Protein AF-H1PVM6-F1 (afdb_monomer_lite)

InterPro domains:
  IPR041242 Putative HNHc nuclease [PF16784] (95-227)

Organism: NCBI:txid457404

Secondary structure (DSSP, 8-state):
-PPPHHHHHHHHHHHHHHHHHHTT--TTSPPPHHHHHHHHHHHHHHHHHHHT----SSHHHHHHHHHHTTS-HHHHHHHHHHHHHHHHHHHHTTT-----TTTS-HHHHHHHHHHHHHHHHHTT----HHHHHHHHHHSHHHHHHHHHHTTB-TTT--B-SS-EESS---TTTTTS--SSSS-EE---HHHHHHHHTSSS-HHHHHHH-TT---B---HHHHHHHHHH-TTS-TT--GGGS-----

Foldseek 3Di:
DDDDPVVVVVVLLQLQQQLQVVVVHHSPDGHDPVSSVVSNVVVVVVVCVVVVDDDDPCVVVVVLVVVVVVDPPVVSVVVSLVVLQVVQVVQVVVVHGDPPPSNDDPVRVVVVLLVVVLVCLVVVPDDDVVSLLCCCVPPVQSSQLSCLLSQAALQHGDGAPHWAFLDDDPPPPQQQAQLQPTWTGRHHPVVSCVDVVPPDDPVRSCVVGVSTDTDNDDLVSSVSSCVVNVSGNNNHDPVVPPDDPD

Structure (mmCIF, N/CA/C/O backbone):
data_AF-H1PVM6-F1
#
_entry.id   AF-H1PVM6-F1
#
loop_
_atom_site.group_PDB
_atom_site.id
_atom_site.type_symbol
_atom_site.label_atom_id
_atom_site.label_alt_id
_atom_site.label_comp_id
_atom_site.label_asym_id
_atom_site.label_entity_id
_atom_site.label_seq_id
_atom_site.pdbx_PDB_ins_code
_atom_site.Cartn_x
_atom_site.Cartn_y
_atom_site.Cartn_z
_atom_site.occupancy
_atom_site.B_iso_or_equiv
_atom_site.auth_seq_id
_atom_site.auth_comp_id
_atom_site.auth_asym_id
_atom_site.auth_atom_id
_atom_site.pdbx_PDB_model_num
ATOM 1 N N . MET A 1 1 ? -18.631 -7.331 36.206 1.00 53.00 1 MET A N 1
ATOM 2 C CA . MET A 1 1 ? -19.162 -8.713 36.163 1.00 53.00 1 MET A CA 1
ATOM 3 C C . MET A 1 1 ? -19.650 -9.011 34.755 1.00 53.00 1 MET A C 1
ATOM 5 O O . MET A 1 1 ? -20.229 -8.122 34.143 1.00 53.00 1 MET A O 1
ATOM 9 N N . ALA A 1 2 ? -19.384 -10.209 34.230 1.00 79.81 2 ALA A N 1
ATOM 10 C CA . ALA A 1 2 ? -19.938 -10.657 32.950 1.00 79.81 2 ALA A CA 1
ATOM 11 C C . ALA A 1 2 ? -21.400 -11.118 33.124 1.00 79.81 2 ALA A C 1
ATOM 13 O O . ALA A 1 2 ? -21.786 -11.524 34.219 1.00 79.81 2 ALA A O 1
ATOM 14 N N . TYR A 1 3 ? -22.211 -11.046 32.065 1.00 90.75 3 TYR A N 1
ATOM 15 C CA . TYR A 1 3 ? -23.599 -11.531 32.075 1.00 90.75 3 TYR A CA 1
ATOM 16 C C . TYR A 1 3 ? -23.669 -13.064 31.907 1.00 90.75 3 TYR A C 1
ATOM 18 O O . TYR A 1 3 ? -22.706 -13.687 31.456 1.00 90.75 3 TYR A O 1
ATOM 26 N N . THR A 1 4 ? -24.799 -13.682 32.274 1.00 96.25 4 THR A N 1
ATOM 27 C CA . THR A 1 4 ? -24.961 -15.152 32.293 1.00 96.25 4 THR A CA 1
ATOM 28 C C . THR A 1 4 ? -25.110 -15.766 30.892 1.00 96.25 4 THR A C 1
ATOM 30 O O . THR A 1 4 ? -25.480 -15.083 29.932 1.00 96.25 4 THR A O 1
ATOM 33 N N . ARG A 1 5 ? -24.872 -17.081 30.755 1.00 95.06 5 ARG A N 1
ATOM 34 C CA . ARG A 1 5 ? -25.065 -17.811 29.484 1.00 95.06 5 ARG A CA 1
ATOM 35 C C . ARG A 1 5 ? -26.528 -17.829 29.037 1.00 95.06 5 ARG A C 1
ATOM 37 O O . ARG A 1 5 ? -26.797 -17.775 27.840 1.00 95.06 5 ARG A O 1
ATOM 44 N N . GLU A 1 6 ? -27.467 -17.852 29.972 1.00 97.19 6 GLU A N 1
ATOM 45 C CA . GLU A 1 6 ? -28.908 -17.769 29.724 1.00 97.19 6 GLU A CA 1
ATOM 46 C C . GLU A 1 6 ? -29.253 -16.408 29.116 1.00 97.19 6 GLU A C 1
ATOM 48 O O . GLU A 1 6 ? -29.891 -16.340 28.067 1.00 97.19 6 GLU A O 1
ATOM 53 N N . THR A 1 7 ? -28.726 -15.328 29.701 1.00 97.00 7 THR A N 1
ATOM 54 C CA . THR A 1 7 ? -28.883 -13.967 29.167 1.00 97.00 7 THR A CA 1
ATOM 55 C C . THR A 1 7 ? -28.273 -13.855 27.771 1.00 97.00 7 THR A C 1
ATOM 57 O O . THR A 1 7 ? -28.864 -13.250 26.879 1.00 97.00 7 THR A O 1
ATOM 60 N N . GLN A 1 8 ? -27.117 -14.492 27.546 1.00 95.25 8 GLN A N 1
ATOM 61 C CA . GLN A 1 8 ? -26.499 -14.565 26.225 1.00 95.25 8 GLN A CA 1
ATOM 62 C C . GLN A 1 8 ? -27.444 -15.180 25.193 1.00 95.25 8 GLN A C 1
ATOM 64 O O . GLN A 1 8 ? -27.689 -14.567 24.157 1.00 95.25 8 GLN A O 1
ATOM 69 N N . LYS A 1 9 ? -27.996 -16.366 25.480 1.00 96.12 9 LYS A N 1
ATOM 70 C CA . LYS A 1 9 ? -28.925 -17.064 24.579 1.00 96.12 9 LYS A CA 1
ATOM 71 C C . LYS A 1 9 ? -30.138 -16.200 24.251 1.00 96.12 9 LYS A C 1
ATOM 73 O O . LYS A 1 9 ? -30.449 -16.049 23.074 1.00 96.12 9 LYS A O 1
ATOM 78 N N . LEU A 1 10 ? -30.743 -15.566 25.258 1.00 97.06 10 LEU A N 1
ATOM 79 C CA . LEU A 1 10 ? -31.871 -14.651 25.062 1.00 97.06 10 LEU A CA 1
ATOM 80 C C . LEU A 1 10 ? -31.521 -13.508 24.100 1.00 97.06 10 LEU A C 1
ATOM 82 O O . LEU A 1 10 ? -32.258 -13.264 23.150 1.00 97.06 10 LEU A O 1
ATOM 86 N N . ILE A 1 11 ? -30.373 -12.848 24.290 1.00 96.19 11 ILE A N 1
ATOM 87 C CA . ILE A 1 11 ? -29.916 -11.765 23.403 1.00 96.19 11 ILE A CA 1
ATOM 88 C C . ILE A 1 11 ? -29.781 -12.259 21.955 1.00 96.19 11 ILE A C 1
ATOM 90 O O . ILE A 1 11 ? -30.234 -11.588 21.026 1.00 96.19 11 ILE A O 1
ATOM 94 N N . TYR A 1 12 ? -29.160 -13.423 21.747 1.00 94.69 12 TYR A N 1
ATOM 95 C CA . TYR A 1 12 ? -28.968 -13.965 20.401 1.00 94.69 12 TYR A CA 1
ATOM 96 C C . TYR A 1 12 ? -30.281 -14.400 19.750 1.00 94.69 12 TYR A C 1
ATOM 98 O O . TYR A 1 12 ? -30.471 -14.090 18.576 1.00 94.69 12 TYR A O 1
ATOM 106 N N . TRP A 1 13 ? -31.197 -15.027 20.491 1.00 96.50 13 TRP A N 1
ATOM 107 C CA . TRP A 1 13 ? -32.523 -15.382 19.982 1.00 96.50 13 TRP A CA 1
ATOM 108 C C . TRP A 1 13 ? -33.344 -14.153 19.601 1.00 96.50 13 TRP A C 1
ATOM 110 O O . TRP A 1 13 ? -33.931 -14.118 18.526 1.00 96.50 13 TRP A O 1
ATOM 120 N N . LEU A 1 14 ? -33.305 -13.090 20.406 1.00 97.06 14 LEU A N 1
ATOM 121 C CA . LEU A 1 14 ? -33.968 -11.830 20.059 1.00 97.06 14 LEU A CA 1
ATOM 122 C C . LEU A 1 14 ? -33.403 -11.227 18.764 1.00 97.06 14 LEU A C 1
ATOM 124 O O . LEU A 1 14 ? -34.164 -10.736 17.927 1.00 97.06 14 LEU A O 1
ATOM 128 N N . PHE A 1 15 ? -32.082 -11.295 18.556 1.00 97.38 15 PHE A N 1
ATOM 129 C CA . PHE A 1 15 ? -31.477 -10.859 17.296 1.00 97.38 15 PHE A CA 1
ATOM 130 C C . PHE A 1 15 ? -31.920 -11.711 16.102 1.00 97.38 15 PHE A C 1
ATOM 132 O O . PHE A 1 15 ? -32.204 -11.147 15.043 1.00 97.38 15 PHE A O 1
ATOM 139 N N . THR A 1 16 ? -31.979 -13.039 16.243 1.00 97.19 16 THR A N 1
ATOM 140 C CA . THR A 1 16 ? -32.384 -13.930 15.146 1.00 97.19 16 THR A CA 1
ATOM 141 C C . THR A 1 16 ? -33.862 -13.776 14.816 1.00 97.19 16 THR A C 1
ATOM 143 O O . THR A 1 16 ? -34.188 -13.590 13.648 1.00 97.19 16 THR A O 1
ATOM 146 N N . SER A 1 17 ? -34.745 -13.734 15.818 1.00 97.12 17 SER A N 1
ATOM 147 C CA . SER A 1 17 ? -36.184 -13.542 15.605 1.00 97.12 17 SER A CA 1
ATOM 148 C C . SER A 1 17 ? -36.482 -12.206 14.925 1.00 97.12 17 SER A C 1
ATOM 150 O O . SER A 1 17 ? -37.260 -12.166 13.976 1.00 97.12 17 SER A O 1
ATOM 152 N N . TYR A 1 18 ? -35.811 -11.120 15.332 1.00 97.44 18 TYR A N 1
ATOM 153 C CA . TYR A 1 18 ? -35.953 -9.828 14.653 1.00 97.44 18 TYR A CA 1
ATOM 154 C C . TYR A 1 18 ? -35.427 -9.864 13.213 1.00 97.44 18 TYR A C 1
ATOM 156 O O . TYR A 1 18 ? -36.050 -9.305 12.313 1.00 97.44 18 TYR A O 1
ATOM 164 N N . SER A 1 19 ? -34.301 -10.546 12.976 1.00 97.44 19 SER A N 1
ATOM 165 C CA . SER A 1 19 ? -33.784 -10.744 11.620 1.00 97.44 19 SER A CA 1
ATOM 166 C C . SER A 1 19 ? -34.769 -11.503 10.736 1.00 97.44 19 SER A C 1
ATOM 168 O O . SER A 1 19 ? -34.934 -11.127 9.584 1.00 97.44 19 SER A O 1
ATOM 170 N N . ASN A 1 20 ? -35.402 -12.561 11.241 1.00 97.12 20 ASN A N 1
ATOM 171 C CA . ASN A 1 20 ? -36.349 -13.360 10.466 1.00 97.12 20 ASN A CA 1
ATOM 172 C C . ASN A 1 20 ? -37.644 -12.600 10.197 1.00 97.12 20 ASN A C 1
ATOM 174 O O . ASN A 1 20 ? -38.099 -12.581 9.058 1.00 97.12 20 ASN A O 1
ATOM 178 N N . PHE A 1 21 ? -38.164 -11.887 11.200 1.00 96.81 21 PHE A N 1
ATOM 179 C CA . PHE A 1 21 ? -39.326 -11.014 11.048 1.00 96.81 21 PHE A CA 1
ATOM 180 C C . PHE A 1 21 ? -39.144 -10.006 9.904 1.00 96.81 21 PHE A C 1
ATOM 182 O O . PHE A 1 21 ? -40.032 -9.852 9.069 1.00 96.81 21 PHE A O 1
ATOM 189 N N . ARG A 1 22 ? -37.972 -9.359 9.818 1.00 95.75 22 ARG A N 1
ATOM 190 C CA . ARG A 1 22 ? -37.660 -8.407 8.734 1.00 95.75 22 ARG A CA 1
ATOM 191 C C . ARG A 1 22 ? -37.680 -9.033 7.343 1.00 95.75 22 ARG A C 1
ATOM 193 O O . ARG A 1 22 ? -37.976 -8.344 6.375 1.00 95.75 22 ARG A O 1
ATOM 200 N N . GLU A 1 23 ? -37.373 -10.318 7.270 1.00 95.88 23 GLU A N 1
ATOM 201 C CA . GLU A 1 23 ? -37.300 -11.090 6.033 1.00 95.88 23 GLU A CA 1
ATOM 202 C C . GLU A 1 23 ? -38.610 -11.843 5.744 1.00 95.88 23 GLU A C 1
ATOM 204 O O . GLU A 1 23 ? -38.649 -12.655 4.824 1.00 95.88 23 GLU A O 1
ATOM 209 N N . GLY A 1 24 ? -39.667 -11.626 6.540 1.00 94.81 24 GLY A N 1
ATOM 210 C CA . GLY A 1 24 ? -40.942 -12.336 6.404 1.00 94.81 24 GLY A CA 1
ATOM 211 C C . GLY A 1 24 ? -40.842 -13.838 6.690 1.00 94.81 24 GLY A C 1
ATOM 212 O O . GLY A 1 24 ? -41.583 -14.623 6.107 1.00 94.81 24 GLY A O 1
ATOM 213 N N . ARG A 1 25 ? -39.893 -14.247 7.540 1.00 94.81 25 ARG A N 1
ATOM 214 C CA . ARG A 1 25 ? -39.624 -15.646 7.897 1.00 94.81 25 ARG A CA 1
ATOM 215 C C . ARG A 1 25 ? -40.067 -15.958 9.322 1.00 94.81 25 ARG A C 1
ATOM 217 O O . ARG A 1 25 ? -40.084 -15.075 10.179 1.00 94.81 25 ARG A O 1
ATOM 224 N N . GLU A 1 26 ? -40.335 -17.237 9.572 1.00 94.50 26 GLU A N 1
ATOM 225 C CA . GLU A 1 26 ? -40.654 -17.747 10.907 1.00 94.50 26 GLU A CA 1
ATOM 226 C C . GLU A 1 26 ? -39.528 -17.450 11.920 1.00 94.50 26 GLU A C 1
ATOM 228 O O . GLU A 1 26 ? -38.344 -17.483 11.551 1.00 94.50 26 GLU A O 1
ATOM 233 N N . PRO A 1 27 ? -39.850 -17.170 13.198 1.00 89.69 27 PRO A N 1
ATOM 234 C CA . PRO A 1 27 ? -38.866 -16.807 14.221 1.00 89.69 27 PRO A CA 1
ATOM 235 C C . PRO A 1 27 ? -37.731 -17.822 14.402 1.00 89.69 27 PRO A C 1
ATOM 237 O O . PRO A 1 27 ? -36.603 -17.414 14.688 1.00 89.69 27 PRO A O 1
ATOM 240 N N . GLU A 1 28 ? -38.015 -19.109 14.205 1.00 93.12 28 GLU A N 1
ATOM 241 C CA . GLU A 1 28 ? -37.097 -20.243 14.350 1.00 93.12 28 GLU A CA 1
ATOM 242 C C . GLU A 1 28 ? -36.201 -20.464 13.121 1.00 93.12 28 GLU A C 1
ATOM 244 O O . GLU A 1 28 ? -35.266 -21.267 13.173 1.00 93.12 28 GLU A O 1
ATOM 249 N N . ALA A 1 29 ? -36.451 -19.763 12.008 1.00 93.94 29 ALA A N 1
ATOM 250 C CA . ALA A 1 29 ? -35.633 -19.886 10.808 1.00 93.94 29 ALA A CA 1
ATOM 251 C C . ALA A 1 29 ? -34.175 -19.459 11.069 1.00 93.94 29 ALA A C 1
ATOM 253 O O . ALA A 1 29 ? -33.872 -18.641 11.937 1.00 93.94 29 ALA A O 1
ATOM 254 N N . SER A 1 30 ? -33.229 -19.981 10.287 1.00 93.94 30 SER A N 1
ATOM 255 C CA . SER A 1 30 ? -31.837 -19.523 10.371 1.00 93.94 30 SER A CA 1
ATOM 256 C C . SER A 1 30 ? -31.629 -18.269 9.505 1.00 93.94 30 SER A C 1
ATOM 258 O O . SER A 1 30 ? -31.791 -18.337 8.279 1.00 93.94 30 SER A O 1
ATOM 260 N N . PRO A 1 31 ? -31.272 -17.104 10.084 1.00 93.50 31 PRO A N 1
ATOM 261 C CA . PRO A 1 31 ? -30.971 -15.917 9.295 1.00 93.50 31 PRO A CA 1
ATOM 262 C C . PRO A 1 31 ? -29.622 -16.064 8.583 1.00 93.50 31 PRO A C 1
ATOM 264 O O . PRO A 1 31 ? -28.722 -16.757 9.056 1.00 93.50 31 PRO A O 1
ATOM 267 N N . THR A 1 32 ? -29.449 -15.369 7.456 1.00 94.75 32 THR A N 1
ATOM 268 C CA . THR A 1 32 ? -28.130 -15.293 6.812 1.00 94.75 32 THR A CA 1
ATOM 269 C C . THR A 1 32 ? -27.198 -14.408 7.653 1.00 94.75 32 THR A C 1
ATOM 271 O O . THR A 1 32 ? -27.686 -13.530 8.378 1.00 94.75 32 THR A O 1
ATOM 274 N N . PRO A 1 33 ? -25.863 -14.567 7.549 1.00 95.50 33 PRO A N 1
ATOM 275 C CA . PRO A 1 33 ? -24.916 -13.732 8.290 1.00 95.50 33 PRO A CA 1
ATOM 276 C C . PRO A 1 33 ? -25.136 -12.227 8.081 1.00 95.50 33 PRO A C 1
ATOM 278 O O . PRO A 1 33 ? -25.093 -11.458 9.042 1.00 95.50 33 PRO A O 1
ATOM 281 N N . TYR A 1 34 ? -25.446 -11.820 6.846 1.00 94.81 34 TYR A N 1
ATOM 282 C CA . TYR A 1 34 ? -25.722 -10.429 6.488 1.00 94.81 34 TYR A CA 1
ATOM 283 C C . TYR A 1 34 ? -26.982 -9.877 7.176 1.00 94.81 34 TYR A C 1
ATOM 285 O O . TYR A 1 34 ? -26.921 -8.842 7.840 1.00 94.81 34 TYR A O 1
ATOM 293 N N . HIS A 1 35 ? -28.115 -10.585 7.096 1.00 95.81 35 HIS A N 1
ATOM 294 C CA . HIS A 1 35 ? -29.361 -10.121 7.718 1.00 95.81 35 HIS A CA 1
ATOM 295 C C . HIS A 1 35 ? -29.266 -10.108 9.248 1.00 95.81 35 HIS A C 1
ATOM 297 O O . HIS A 1 35 ? -29.712 -9.152 9.888 1.00 95.81 35 HIS A O 1
ATOM 303 N N . LEU A 1 36 ? -28.592 -11.102 9.840 1.00 96.19 36 LEU A N 1
ATOM 304 C CA . LEU A 1 36 ? -28.326 -11.127 11.277 1.00 96.19 36 LEU A CA 1
ATOM 305 C C . LEU A 1 36 ? -27.433 -9.954 11.711 1.00 96.19 36 LEU A C 1
ATOM 307 O O . LEU A 1 36 ? -27.648 -9.376 12.780 1.00 96.19 36 LEU A O 1
ATOM 311 N N . TYR A 1 37 ? -26.431 -9.596 10.905 1.00 95.88 37 TYR A N 1
ATOM 312 C CA . TYR A 1 37 ? -25.587 -8.426 11.146 1.00 95.88 37 TYR A CA 1
ATOM 313 C C . TYR A 1 37 ? -26.412 -7.130 11.142 1.00 95.88 37 TYR A C 1
ATOM 315 O O . TYR A 1 37 ? -26.341 -6.358 12.104 1.00 95.88 37 TYR A O 1
ATOM 323 N N . GLU A 1 38 ? -27.250 -6.921 10.125 1.00 96.75 38 GLU A N 1
ATOM 324 C CA . GLU A 1 38 ? -28.101 -5.731 10.025 1.00 96.75 38 GLU A CA 1
ATOM 325 C C . GLU A 1 38 ? -29.123 -5.656 11.173 1.00 96.75 38 GLU A C 1
ATOM 327 O O . GLU A 1 38 ? -29.283 -4.604 11.795 1.00 96.75 38 GLU A O 1
ATOM 332 N N . ALA A 1 39 ? -29.747 -6.779 11.544 1.00 96.81 39 ALA A N 1
ATOM 333 C CA . ALA A 1 39 ? -30.646 -6.877 12.695 1.00 96.81 39 ALA A CA 1
ATOM 334 C C . ALA A 1 39 ? -29.955 -6.493 14.016 1.00 96.81 39 ALA A C 1
ATOM 336 O O . ALA A 1 39 ? -30.464 -5.663 14.777 1.00 96.81 39 ALA A O 1
ATOM 337 N N . LYS A 1 40 ? -28.758 -7.043 14.274 1.00 97.31 40 LYS A N 1
ATOM 338 C CA . LYS A 1 40 ? -27.933 -6.693 15.444 1.00 97.31 40 LYS A CA 1
ATOM 339 C C . LYS A 1 40 ? -27.620 -5.201 15.473 1.00 97.31 40 LYS A C 1
ATOM 341 O O . LYS A 1 40 ? -27.742 -4.565 16.520 1.00 97.31 40 LYS A O 1
ATOM 346 N N . LYS A 1 41 ? -27.194 -4.645 14.339 1.00 96.50 41 LYS A N 1
ATOM 347 C CA . LYS A 1 41 ? -26.831 -3.231 14.195 1.00 96.50 41 LYS A CA 1
ATOM 348 C C . LYS A 1 41 ? -28.020 -2.318 14.484 1.00 96.50 41 LYS A C 1
ATOM 350 O O . LYS A 1 41 ? -27.883 -1.357 15.243 1.00 96.50 41 LYS A O 1
ATOM 355 N N . GLU A 1 42 ? -29.191 -2.637 13.943 1.00 96.50 42 GLU A N 1
ATOM 356 C CA . GLU A 1 42 ? -30.394 -1.834 14.137 1.00 96.50 42 GLU A CA 1
ATOM 357 C C . GLU A 1 42 ? -30.893 -1.873 15.587 1.00 96.50 42 GLU A C 1
ATOM 359 O O . GLU A 1 42 ? -31.124 -0.819 16.185 1.00 96.50 42 GLU A O 1
ATOM 364 N N . LEU A 1 43 ? -31.001 -3.062 16.188 1.00 97.00 43 LEU A N 1
ATOM 365 C CA . LEU A 1 43 ? -31.472 -3.208 17.569 1.00 97.00 43 LEU A CA 1
ATOM 366 C C . LEU A 1 43 ? -30.526 -2.541 18.572 1.00 97.00 43 LEU A C 1
ATOM 368 O O . LEU A 1 43 ? -30.985 -1.824 19.462 1.00 97.00 43 LEU A O 1
ATOM 372 N N . LYS A 1 44 ? -29.205 -2.670 18.386 1.00 96.12 44 LYS A N 1
ATOM 373 C CA . LYS A 1 44 ? -28.215 -1.932 19.190 1.00 96.12 44 LYS A CA 1
ATOM 374 C C . LYS A 1 44 ? -28.400 -0.417 19.060 1.00 96.12 44 LYS A C 1
ATOM 376 O O . LYS A 1 44 ? -28.375 0.293 20.062 1.00 96.12 44 LYS A O 1
ATOM 381 N N . LYS A 1 45 ? -28.646 0.088 17.845 1.00 94.88 45 LYS A N 1
ATOM 382 C CA . LYS A 1 45 ? -28.915 1.516 17.605 1.00 94.88 45 LYS A CA 1
ATOM 383 C C . LYS A 1 45 ? -30.197 1.981 18.304 1.00 94.88 45 LYS A C 1
ATOM 385 O O . LYS A 1 45 ? -30.203 3.070 18.876 1.00 94.88 45 LYS A O 1
ATOM 390 N N . LYS A 1 46 ? -31.268 1.177 18.285 1.00 95.06 46 LYS A N 1
ATOM 391 C CA . LYS A 1 46 ? -32.512 1.474 19.022 1.00 95.06 46 LYS A CA 1
ATOM 392 C C . LYS A 1 46 ? -32.272 1.494 20.536 1.00 95.06 46 LYS A C 1
ATOM 394 O O . LYS A 1 46 ? -32.713 2.433 21.188 1.00 95.06 46 LYS A O 1
ATOM 399 N N . TYR A 1 47 ? -31.514 0.538 21.074 1.00 95.44 47 TYR A N 1
ATOM 400 C CA . TYR A 1 47 ? -31.162 0.487 22.497 1.00 95.44 47 TYR A CA 1
ATOM 401 C C . TYR A 1 47 ? -30.381 1.728 22.961 1.00 95.44 47 TYR A C 1
ATOM 403 O O . TYR A 1 47 ? -30.730 2.340 23.969 1.00 95.44 47 TYR A O 1
ATOM 411 N N . ILE A 1 48 ? -29.376 2.169 22.196 1.00 94.31 48 ILE A N 1
ATOM 412 C CA . ILE A 1 48 ? -28.612 3.390 22.517 1.00 94.31 48 ILE A CA 1
ATOM 413 C C . ILE A 1 48 ? -29.536 4.616 22.559 1.00 94.31 48 ILE A C 1
ATOM 415 O O . ILE A 1 48 ? -29.462 5.415 23.489 1.00 94.31 48 ILE A O 1
ATOM 419 N N . LYS A 1 49 ? -30.451 4.745 21.587 1.00 94.06 49 LYS A N 1
ATOM 420 C CA . LYS A 1 49 ? -31.441 5.833 21.576 1.00 94.06 49 LYS A CA 1
ATOM 421 C C . LYS A 1 49 ? -32.377 5.775 22.786 1.00 94.06 49 LYS A C 1
ATOM 423 O O . LYS A 1 49 ? -32.627 6.808 23.393 1.00 94.06 49 LYS A O 1
ATOM 428 N N . ALA A 1 50 ? -32.873 4.587 23.130 1.00 95.81 50 ALA A N 1
ATOM 429 C CA . ALA A 1 50 ? -33.821 4.390 24.226 1.00 95.81 50 ALA A CA 1
ATOM 430 C C . ALA A 1 50 ? -33.201 4.649 25.607 1.00 95.81 50 ALA A C 1
ATOM 432 O O . ALA A 1 50 ? -33.854 5.203 26.482 1.00 95.81 50 ALA A O 1
ATOM 433 N N . THR A 1 51 ? -31.933 4.284 25.794 1.00 96.56 51 THR A N 1
ATOM 434 C CA . THR A 1 51 ? -31.211 4.508 27.059 1.00 96.56 51 THR A CA 1
ATOM 435 C C . THR A 1 51 ? -30.771 5.955 27.257 1.00 96.56 51 THR A C 1
ATOM 437 O O . THR A 1 51 ? -30.341 6.316 28.348 1.00 96.56 51 THR A O 1
ATOM 440 N N . GLY A 1 52 ? -30.817 6.785 26.209 1.00 91.81 52 GLY A N 1
ATOM 441 C CA . GLY A 1 52 ? -30.265 8.138 26.252 1.00 91.81 52 GLY A CA 1
ATOM 442 C C . GLY A 1 52 ? -28.757 8.160 26.519 1.00 91.81 52 GLY A C 1
ATOM 443 O O . GLY A 1 52 ? -28.225 9.207 26.893 1.00 91.81 52 GLY A O 1
ATOM 444 N N . TYR A 1 53 ? -28.067 7.025 26.345 1.00 91.00 53 TYR A N 1
ATOM 445 C CA . TYR A 1 53 ? -26.636 6.923 26.579 1.00 91.00 53 TYR A CA 1
ATOM 446 C C . TYR A 1 53 ? -25.904 7.875 25.634 1.00 91.00 53 TYR A C 1
ATOM 448 O O . TYR A 1 53 ? -25.956 7.732 24.410 1.00 91.00 53 TYR A O 1
ATOM 456 N N . LYS A 1 54 ? -25.229 8.868 26.214 1.00 87.44 54 LYS A N 1
ATOM 457 C CA . LYS A 1 54 ? -24.397 9.825 25.489 1.00 87.44 54 LYS A CA 1
ATOM 458 C C . LYS A 1 54 ? -22.956 9.338 25.588 1.00 87.44 54 LYS A C 1
ATOM 460 O O . LYS A 1 54 ? -22.320 9.598 26.609 1.00 87.44 54 LYS A O 1
ATOM 465 N N . PRO A 1 55 ? -22.445 8.602 24.583 1.00 84.19 55 PRO A N 1
ATOM 466 C CA . PRO A 1 55 ? -21.054 8.191 24.599 1.00 84.19 55 PRO A CA 1
ATOM 467 C C . PRO A 1 55 ? -20.173 9.431 24.648 1.00 84.19 55 PRO A C 1
ATOM 469 O O . PRO A 1 55 ? -20.493 10.462 24.040 1.00 84.19 55 PRO A O 1
ATOM 472 N N . ASN A 1 56 ? -19.045 9.313 25.341 1.00 84.75 56 ASN A N 1
ATOM 473 C CA . ASN A 1 56 ? -18.037 10.342 25.240 1.00 84.75 56 ASN A CA 1
ATOM 474 C C . ASN A 1 56 ? -17.627 10.514 23.769 1.00 84.75 56 ASN A C 1
ATOM 476 O O . ASN A 1 56 ? -17.477 9.527 23.050 1.00 84.75 56 ASN A O 1
ATOM 480 N N . LYS A 1 57 ? -17.462 11.759 23.309 1.00 84.00 57 LYS A N 1
ATOM 481 C CA . LYS A 1 57 ? -17.028 12.041 21.930 1.00 84.00 57 LYS A CA 1
ATOM 482 C C . LYS A 1 57 ? -15.542 11.752 21.711 1.00 84.00 57 LYS A C 1
ATOM 484 O O . LYS A 1 57 ? -15.123 11.543 20.579 1.00 84.00 57 LYS A O 1
ATOM 489 N N . LYS A 1 58 ? -14.760 11.764 22.786 1.00 82.19 58 LYS A N 1
ATOM 490 C CA . LYS A 1 58 ? -13.310 11.586 22.835 1.00 82.19 58 LYS A CA 1
ATOM 491 C C . LYS A 1 58 ? -12.947 10.633 23.992 1.00 82.19 58 LYS A C 1
ATOM 493 O O . LYS A 1 58 ? -12.132 10.988 24.840 1.00 82.19 58 LYS A O 1
ATOM 498 N N . PRO A 1 59 ? -13.533 9.417 24.042 1.00 81.25 59 PRO A N 1
ATOM 499 C CA . PRO A 1 59 ? -13.374 8.505 25.179 1.00 81.25 59 PRO A CA 1
ATOM 500 C C . PRO A 1 59 ? -11.907 8.134 25.395 1.00 81.25 59 PRO A C 1
ATOM 502 O O . PRO A 1 59 ? -11.456 8.007 26.528 1.00 81.25 59 PRO A O 1
ATOM 505 N N . LEU A 1 60 ? -11.156 8.015 24.297 1.00 75.00 60 LEU A N 1
ATOM 506 C CA . LEU A 1 60 ? -9.724 7.788 24.348 1.00 75.00 60 LEU A CA 1
ATOM 507 C C . LEU A 1 60 ? -8.992 8.990 24.944 1.00 75.00 60 LEU A C 1
ATOM 509 O O . LEU A 1 60 ? -8.208 8.800 25.855 1.00 75.00 60 LEU A O 1
ATOM 513 N N . GLU A 1 61 ? -9.261 10.217 24.492 1.00 76.06 61 GLU A N 1
ATOM 514 C CA . GLU A 1 61 ? -8.580 11.398 25.042 1.00 76.06 61 GLU A CA 1
ATOM 515 C C . GLU A 1 61 ? -8.874 11.586 26.533 1.00 76.06 61 GLU A C 1
ATOM 517 O O . GLU A 1 61 ? -7.993 12.007 27.267 1.00 76.06 61 GLU A O 1
ATOM 522 N N . GLU A 1 62 ? -10.082 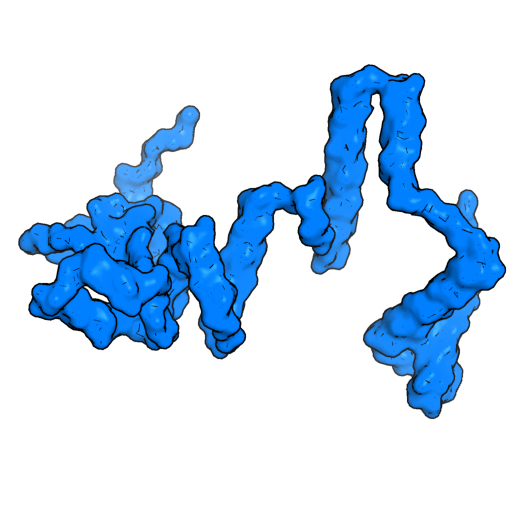11.268 26.999 1.00 81.56 62 GLU A N 1
ATOM 523 C CA . GLU A 1 62 ? -10.403 11.330 28.428 1.00 81.56 62 GLU A CA 1
ATOM 524 C C . GLU A 1 62 ? -9.683 10.264 29.242 1.00 81.56 62 GLU A C 1
ATOM 526 O O . GLU A 1 62 ? -9.084 10.589 30.263 1.00 81.56 62 GLU A O 1
ATOM 531 N N . PHE A 1 63 ? -9.683 9.015 28.771 1.00 81.25 63 PHE A N 1
ATOM 532 C CA . PHE A 1 63 ? -8.885 7.954 29.382 1.00 81.25 63 PHE A CA 1
ATOM 533 C C . PHE A 1 63 ? -7.401 8.342 29.435 1.00 81.25 63 PHE A C 1
ATOM 535 O O . PHE A 1 63 ? -6.739 8.187 30.458 1.00 81.25 63 PHE A O 1
ATOM 542 N N . LEU A 1 64 ? -6.901 8.917 28.343 1.00 79.25 64 LEU A N 1
ATOM 543 C CA . LEU A 1 64 ? -5.536 9.397 28.224 1.00 79.25 64 LEU A CA 1
ATOM 544 C C . LEU A 1 64 ? -5.245 10.576 29.168 1.00 79.25 64 LEU A C 1
ATOM 546 O O . LEU A 1 64 ? -4.193 10.579 29.789 1.00 79.25 64 LEU A O 1
ATOM 550 N N . LYS A 1 65 ? -6.157 11.537 29.356 1.00 80.62 65 LYS A N 1
ATOM 551 C CA . LYS A 1 65 ? -5.980 12.629 30.335 1.00 80.62 65 LYS A CA 1
ATOM 552 C C . LYS A 1 65 ? -5.854 12.111 31.764 1.00 80.62 65 LYS A C 1
ATOM 554 O O . LYS A 1 65 ? -4.938 12.514 32.465 1.00 80.62 65 LYS A O 1
ATOM 559 N N . VAL A 1 66 ? -6.714 11.170 32.158 1.00 82.25 66 VAL A N 1
ATOM 560 C CA . VAL A 1 66 ? -6.615 10.519 33.476 1.00 82.25 66 VAL A CA 1
ATOM 561 C C . VAL A 1 66 ? -5.260 9.824 33.639 1.00 82.25 66 VAL A C 1
ATOM 563 O O . VAL A 1 66 ? -4.670 9.858 34.717 1.00 82.25 66 VAL A O 1
ATOM 566 N N . LEU A 1 67 ? -4.731 9.225 32.568 1.00 80.56 67 LEU A N 1
ATOM 567 C CA . LEU A 1 67 ? -3.375 8.684 32.583 1.00 80.56 67 LEU A CA 1
ATOM 568 C C . LEU A 1 67 ? -2.315 9.787 32.730 1.00 80.56 67 LEU A C 1
ATOM 570 O O . LEU A 1 67 ? -1.455 9.646 33.585 1.00 80.56 67 LEU A O 1
ATOM 574 N N . VAL A 1 68 ? -2.376 10.891 31.976 1.00 81.69 68 VAL A N 1
ATOM 575 C CA . VAL A 1 68 ? -1.426 12.020 32.129 1.00 81.69 68 VAL A CA 1
ATOM 576 C C . VAL A 1 68 ? -1.390 12.536 33.565 1.00 81.69 68 VAL A C 1
ATOM 578 O O . VAL A 1 68 ? -0.316 12.779 34.097 1.00 81.69 68 VAL A O 1
ATOM 581 N N . ASP A 1 69 ? -2.546 12.669 34.213 1.00 80.81 69 ASP A N 1
ATOM 582 C CA . ASP A 1 69 ? -2.615 13.180 35.586 1.00 80.81 69 ASP A CA 1
ATOM 583 C C . ASP A 1 69 ? -2.013 12.203 36.616 1.00 80.81 69 ASP A C 1
ATOM 585 O O . ASP A 1 69 ? -1.788 12.568 37.770 1.00 80.81 69 ASP A O 1
ATOM 589 N N . THR A 1 70 ? -1.745 10.956 36.214 1.00 80.62 70 THR A N 1
ATOM 590 C CA . THR A 1 70 ? -1.228 9.888 37.081 1.00 80.62 70 THR A CA 1
ATOM 591 C C . THR A 1 70 ? 0.181 9.413 36.719 1.00 80.62 70 THR A C 1
ATOM 593 O O . THR A 1 70 ? 0.806 8.742 37.541 1.00 80.62 70 THR A O 1
ATOM 596 N N . VAL A 1 71 ? 0.706 9.753 35.534 1.00 81.12 71 VAL A N 1
ATOM 597 C CA . VAL A 1 71 ? 2.035 9.327 35.059 1.00 81.12 71 VAL A CA 1
ATOM 598 C C . VAL A 1 71 ? 2.805 10.458 34.368 1.00 81.12 71 VAL A C 1
ATOM 600 O O . VAL A 1 71 ? 2.226 11.427 33.891 1.00 81.12 71 VAL A O 1
ATOM 603 N N . ASP A 1 72 ? 4.130 10.331 34.265 1.00 88.25 72 ASP A N 1
ATOM 604 C CA . ASP A 1 72 ? 4.951 11.288 33.518 1.00 88.25 72 ASP A CA 1
ATOM 605 C C . ASP A 1 72 ? 4.657 11.263 32.000 1.00 88.25 72 ASP A C 1
ATOM 607 O O . ASP A 1 72 ? 4.127 10.292 31.448 1.00 88.25 72 ASP A O 1
ATOM 611 N N . LEU A 1 73 ? 5.038 12.338 31.301 1.00 83.75 73 LEU A N 1
ATOM 612 C CA . LEU A 1 73 ? 4.759 12.522 29.873 1.00 83.75 73 LEU A CA 1
ATOM 613 C C . LEU A 1 73 ? 5.387 11.434 28.983 1.00 83.75 73 LEU A C 1
ATOM 615 O O . LEU A 1 73 ? 4.826 11.083 27.940 1.00 83.75 73 LEU A O 1
ATOM 619 N N . GLU A 1 74 ? 6.546 10.894 29.357 1.00 87.12 74 GLU A N 1
ATOM 620 C CA . GLU A 1 74 ? 7.197 9.837 28.585 1.00 87.12 74 GLU A CA 1
ATOM 621 C C . GLU A 1 74 ? 6.407 8.529 28.707 1.00 87.12 74 GLU A C 1
ATOM 623 O O . GLU A 1 74 ? 6.069 7.904 27.693 1.00 87.12 74 GLU A O 1
ATOM 628 N N . THR A 1 75 ? 6.044 8.153 29.934 1.00 85.25 75 THR A N 1
ATOM 629 C CA . THR A 1 75 ? 5.203 6.986 30.223 1.00 85.25 75 THR A CA 1
ATOM 630 C C . THR A 1 75 ? 3.837 7.108 29.557 1.00 85.25 75 THR A C 1
ATOM 632 O O . THR A 1 75 ? 3.382 6.164 28.905 1.00 85.25 75 THR A O 1
ATOM 635 N N . PHE A 1 76 ? 3.215 8.285 29.618 1.00 84.00 76 PHE A N 1
ATOM 636 C CA . PHE A 1 76 ? 1.958 8.568 28.935 1.00 84.00 76 PHE A CA 1
ATOM 637 C C . PHE A 1 76 ? 2.034 8.282 27.427 1.00 84.00 76 PHE A C 1
ATOM 639 O O . PHE A 1 76 ? 1.184 7.582 26.866 1.00 84.00 76 PHE A O 1
ATOM 646 N N . ASN A 1 77 ? 3.074 8.789 26.761 1.00 83.81 77 ASN A N 1
ATOM 647 C CA . ASN A 1 77 ? 3.255 8.603 25.324 1.00 83.81 77 ASN A CA 1
ATOM 648 C C . ASN A 1 77 ? 3.489 7.129 24.961 1.00 83.81 77 ASN A C 1
ATOM 650 O O . ASN A 1 77 ? 2.963 6.650 23.950 1.00 83.81 77 ASN A O 1
ATOM 654 N N . LYS A 1 78 ? 4.243 6.390 25.785 1.00 86.25 78 LYS A N 1
ATOM 655 C CA . LYS A 1 78 ? 4.465 4.946 25.604 1.00 86.25 78 LYS A CA 1
ATOM 656 C C . LYS A 1 78 ? 3.162 4.157 25.744 1.00 86.25 78 LYS A C 1
ATOM 658 O O . LYS A 1 78 ? 2.839 3.366 24.857 1.00 86.25 78 LYS A O 1
ATOM 663 N N . LEU A 1 79 ? 2.386 4.409 26.800 1.00 85.31 79 LEU A N 1
ATOM 664 C CA . LEU A 1 79 ? 1.108 3.732 27.047 1.00 85.31 79 LEU A CA 1
ATOM 665 C C . LEU A 1 79 ? 0.067 4.050 25.969 1.00 85.31 79 LEU A C 1
ATOM 667 O O . LEU A 1 79 ? -0.612 3.144 25.489 1.00 85.31 79 LEU A O 1
ATOM 671 N N . SER A 1 80 ? -0.007 5.307 25.524 1.00 83.31 80 SER A N 1
ATOM 672 C CA . SER A 1 80 ? -0.901 5.727 24.437 1.00 83.31 80 SER A CA 1
ATOM 673 C C . SER A 1 80 ? -0.626 4.950 23.149 1.00 83.31 80 SER A C 1
ATOM 675 O O . SER A 1 80 ? -1.542 4.390 22.545 1.00 83.31 80 SER A O 1
ATOM 677 N N . LYS A 1 81 ? 0.651 4.856 22.750 1.00 84.31 81 LYS A N 1
ATOM 678 C CA . LYS A 1 81 ? 1.067 4.083 21.570 1.00 84.31 81 LYS A CA 1
ATOM 679 C C . LYS A 1 81 ? 0.776 2.590 21.736 1.00 84.31 81 LYS A C 1
ATOM 681 O O . LYS A 1 81 ? 0.299 1.965 20.791 1.00 84.31 81 LYS A O 1
ATOM 686 N N . ALA A 1 82 ? 1.021 2.027 22.920 1.00 86.88 82 ALA A N 1
ATOM 687 C CA . ALA A 1 82 ? 0.749 0.619 23.205 1.00 86.88 82 ALA A CA 1
ATOM 688 C C . ALA A 1 82 ? -0.751 0.285 23.129 1.00 86.88 82 ALA A C 1
ATOM 690 O O . ALA A 1 82 ? -1.115 -0.737 22.553 1.00 86.88 82 ALA A O 1
ATOM 691 N N . TYR A 1 83 ? -1.620 1.159 23.643 1.00 86.31 83 TYR A N 1
ATOM 692 C CA . TYR A 1 83 ? -3.073 0.989 23.573 1.00 86.31 83 TYR A CA 1
ATOM 693 C C . TYR A 1 83 ? -3.602 1.066 22.133 1.00 86.31 83 TYR A C 1
ATOM 695 O O . TYR A 1 83 ? -4.390 0.234 21.695 1.00 86.31 83 TYR A O 1
ATOM 703 N N . ILE A 1 84 ? -3.127 2.046 21.363 1.00 84.31 84 ILE A N 1
ATOM 704 C CA . ILE A 1 84 ? -3.448 2.186 19.936 1.00 84.31 84 ILE A CA 1
ATOM 705 C C . ILE A 1 84 ? -3.020 0.922 19.171 1.00 84.31 84 ILE A C 1
ATOM 707 O O . ILE A 1 84 ? -3.809 0.352 18.416 1.00 84.31 84 ILE A O 1
ATOM 711 N N . LYS A 1 85 ? -1.799 0.433 19.423 1.00 86.62 85 LYS A N 1
ATOM 712 C CA . LYS A 1 85 ? -1.288 -0.798 18.813 1.00 86.62 85 LYS A CA 1
ATOM 713 C C . LYS A 1 85 ? -2.102 -2.029 19.224 1.00 86.62 85 LYS A C 1
ATOM 715 O O . LYS A 1 85 ? -2.390 -2.850 18.362 1.00 86.62 85 LYS A O 1
ATOM 720 N N . SER A 1 86 ? -2.511 -2.155 20.488 1.00 90.19 86 SER A N 1
ATOM 721 C CA . SER A 1 86 ? -3.252 -3.333 20.958 1.00 90.19 86 SER A CA 1
ATOM 722 C C . SER A 1 86 ? -4.635 -3.457 20.317 1.00 90.19 86 SER A C 1
ATOM 724 O O . SER A 1 86 ? -5.050 -4.569 20.001 1.00 90.19 86 SER A O 1
ATOM 726 N N . ILE A 1 87 ? -5.322 -2.340 20.049 1.00 87.75 87 ILE A N 1
ATOM 727 C CA . ILE A 1 87 ? -6.586 -2.343 19.294 1.00 87.75 87 ILE A CA 1
ATOM 728 C C . ILE A 1 87 ? -6.363 -2.840 17.863 1.00 87.75 87 ILE A C 1
ATOM 730 O O . ILE A 1 87 ? -7.131 -3.669 17.364 1.00 87.75 87 ILE A O 1
ATOM 734 N N . GLN A 1 88 ? -5.316 -2.341 17.201 1.00 89.62 88 GLN A N 1
ATOM 735 C CA . GLN A 1 88 ? -4.991 -2.760 15.841 1.00 89.62 88 GLN A CA 1
ATOM 736 C C . GLN A 1 88 ? -4.603 -4.244 15.796 1.00 89.62 88 GLN A C 1
ATOM 738 O O . GLN A 1 88 ? -5.151 -4.982 14.985 1.00 89.62 88 GLN A O 1
ATOM 743 N N . ASP A 1 89 ? -3.720 -4.695 16.692 1.00 91.38 89 ASP A N 1
ATOM 744 C CA . ASP A 1 89 ? -3.290 -6.095 16.797 1.00 91.38 89 ASP A CA 1
ATOM 745 C C . ASP A 1 89 ? -4.480 -7.023 17.098 1.00 91.38 89 ASP A C 1
ATOM 747 O O . ASP A 1 89 ? -4.601 -8.094 16.507 1.00 91.38 89 ASP A O 1
ATOM 751 N N . PHE A 1 90 ? -5.391 -6.608 17.989 1.00 92.25 90 PHE A N 1
ATOM 752 C CA . PHE A 1 90 ? -6.614 -7.358 18.276 1.00 92.25 90 PHE A CA 1
ATOM 753 C C . PHE A 1 90 ? -7.472 -7.528 17.022 1.00 92.25 90 PHE A C 1
ATOM 755 O O . PHE A 1 90 ? -7.969 -8.625 16.780 1.00 92.25 90 PHE A O 1
ATOM 762 N N . SER A 1 91 ? -7.623 -6.470 16.222 1.00 93.25 91 SER A N 1
ATOM 763 C CA . SER A 1 91 ? -8.365 -6.538 14.959 1.00 93.25 91 SER A CA 1
ATOM 764 C C . SER A 1 91 ? -7.677 -7.494 13.979 1.00 93.25 91 SER A C 1
ATOM 766 O O . SER A 1 91 ? -8.335 -8.380 13.439 1.00 93.25 91 SER A O 1
ATOM 768 N N . ILE A 1 92 ? -6.347 -7.389 13.837 1.00 92.19 92 ILE A N 1
ATOM 769 C CA . ILE A 1 92 ? -5.544 -8.218 12.918 1.00 92.19 92 ILE A CA 1
ATOM 770 C C . ILE A 1 92 ? -5.667 -9.705 13.259 1.00 92.19 92 ILE A C 1
ATOM 772 O O . ILE A 1 92 ? -5.816 -10.531 12.364 1.00 92.19 92 ILE A O 1
ATOM 776 N N . ASN A 1 93 ? -5.681 -10.051 14.549 1.00 93.75 93 ASN A N 1
ATOM 777 C CA . ASN A 1 93 ? -5.890 -11.429 15.009 1.00 93.75 93 ASN A CA 1
ATOM 778 C C . ASN A 1 93 ? -7.271 -12.002 14.643 1.00 93.75 93 ASN A C 1
ATOM 780 O O . ASN A 1 93 ? -7.481 -13.205 14.774 1.00 93.75 93 ASN A O 1
ATOM 784 N N . HIS A 1 94 ? -8.205 -11.156 14.209 1.00 93.19 94 HIS A N 1
ATOM 785 C CA . HIS A 1 94 ? -9.529 -11.533 13.721 1.00 93.19 94 HIS A CA 1
ATOM 786 C C . HIS A 1 94 ? -9.698 -11.216 12.226 1.00 93.19 94 HIS A C 1
ATOM 788 O O . HIS A 1 94 ? -10.821 -11.001 11.779 1.00 93.19 94 HIS A O 1
ATOM 794 N N . GLU A 1 95 ? -8.592 -11.184 11.470 1.00 92.00 95 GLU A N 1
ATOM 795 C CA . GLU A 1 95 ? -8.571 -10.978 10.013 1.00 92.00 95 GLU A CA 1
ATOM 796 C C . GLU A 1 95 ? -9.153 -9.625 9.555 1.00 92.00 95 GLU A C 1
ATOM 798 O O . GLU A 1 95 ? -9.594 -9.479 8.417 1.00 92.00 95 GLU A O 1
ATOM 803 N N . ASP A 1 96 ? -9.129 -8.612 10.423 1.00 92.94 96 ASP A N 1
ATOM 804 C CA . ASP A 1 96 ? -9.580 -7.248 10.125 1.00 92.94 96 ASP A CA 1
ATOM 805 C C . ASP A 1 96 ? -8.531 -6.222 10.575 1.00 92.94 96 ASP A C 1
ATOM 807 O O . ASP A 1 96 ? -7.617 -6.528 11.334 1.00 92.94 96 ASP A O 1
ATOM 811 N N . PHE A 1 97 ? -8.617 -4.975 10.127 1.00 92.69 97 PHE A N 1
ATOM 812 C CA . PHE A 1 97 ? -7.747 -3.912 10.617 1.00 92.69 97 PHE A CA 1
ATOM 813 C C . PHE A 1 97 ? -8.324 -2.526 10.325 1.00 92.69 97 PHE A C 1
ATOM 815 O O . PHE A 1 97 ? -9.028 -2.301 9.344 1.00 92.69 97 PHE A O 1
ATOM 822 N N . SER A 1 98 ? -7.993 -1.543 11.166 1.00 90.12 98 SER A N 1
ATOM 823 C CA . SER A 1 98 ? -8.412 -0.165 10.917 1.00 90.12 98 SER A CA 1
ATOM 824 C C . SER A 1 98 ? -7.495 0.524 9.907 1.00 90.12 98 SER A C 1
ATOM 826 O O . SER A 1 98 ? -6.271 0.452 10.022 1.00 90.12 98 SER A O 1
ATOM 828 N N . LEU A 1 99 ? -8.095 1.275 8.980 1.00 89.19 99 LEU A N 1
ATOM 829 C CA . LEU A 1 99 ? -7.411 2.205 8.070 1.00 89.19 99 LEU A CA 1
ATOM 830 C C . LEU A 1 99 ? -7.285 3.628 8.640 1.00 89.19 99 LEU A C 1
ATOM 832 O O . LEU A 1 99 ? -6.967 4.565 7.910 1.00 89.19 99 LEU A O 1
ATOM 836 N N . CYS A 1 100 ? -7.565 3.828 9.931 1.00 86.31 100 CYS A N 1
ATOM 837 C CA . CYS A 1 100 ? -7.384 5.136 10.554 1.00 86.31 100 CYS A CA 1
ATOM 838 C C . CYS A 1 100 ? -5.924 5.599 10.416 1.00 86.31 100 CYS A C 1
ATOM 840 O O . CYS A 1 100 ? -5.002 4.835 10.702 1.00 86.31 100 CYS A O 1
ATOM 842 N N . LEU A 1 101 ? -5.715 6.869 10.057 1.00 82.50 101 LEU A N 1
ATOM 843 C CA . LEU A 1 101 ? -4.382 7.449 9.838 1.00 82.50 101 LEU A CA 1
ATOM 844 C C . LEU A 1 101 ? -3.450 7.312 11.052 1.00 82.50 101 LEU A C 1
ATOM 846 O O . LEU A 1 101 ? -2.243 7.192 10.892 1.00 82.50 101 LEU A O 1
ATOM 850 N N . SER A 1 102 ? -3.995 7.309 12.270 1.00 80.25 102 SER A N 1
ATOM 851 C CA . SER A 1 102 ? -3.207 7.136 13.496 1.00 80.25 102 SER A CA 1
ATOM 852 C C . SER A 1 102 ? -2.821 5.682 13.796 1.00 80.25 102 SER A C 1
ATOM 854 O O . SER A 1 102 ? -2.028 5.447 14.706 1.00 80.25 102 SER A O 1
ATOM 856 N N . LEU A 1 103 ? -3.384 4.712 13.065 1.00 83.19 103 LEU A N 1
ATOM 857 C CA . LEU A 1 103 ? -3.219 3.272 13.296 1.00 83.19 103 LEU A CA 1
ATOM 858 C C . LEU A 1 103 ? -2.368 2.575 12.225 1.00 83.19 103 LEU A C 1
ATOM 860 O O . LEU A 1 103 ? -1.850 1.484 12.473 1.00 83.19 103 LEU A O 1
ATOM 864 N N . ILE A 1 104 ? -2.186 3.196 11.057 1.00 86.00 104 ILE A N 1
ATOM 865 C CA . ILE A 1 104 ? -1.383 2.656 9.959 1.00 86.00 104 ILE A CA 1
ATOM 866 C C . ILE A 1 104 ? -0.257 3.628 9.590 1.00 86.00 104 ILE A C 1
ATOM 868 O O . ILE A 1 104 ? -0.480 4.821 9.411 1.00 86.00 104 ILE A O 1
ATOM 872 N N . SER A 1 105 ? 0.977 3.126 9.487 1.00 88.56 105 SER A N 1
ATOM 873 C CA . SER A 1 105 ? 2.098 3.934 8.994 1.00 88.56 105 SER A CA 1
ATOM 874 C C . SER A 1 105 ? 1.979 4.160 7.484 1.00 88.56 105 SER A C 1
ATOM 876 O O . SER A 1 105 ? 1.390 3.342 6.775 1.00 88.56 105 SER A O 1
ATOM 878 N N . GLN A 1 106 ? 2.599 5.229 6.972 1.00 91.88 106 GLN A N 1
ATOM 879 C CA . GLN A 1 106 ? 2.638 5.517 5.531 1.00 91.88 106 GLN A CA 1
ATOM 880 C C . GLN A 1 106 ? 3.169 4.326 4.716 1.00 91.88 106 GLN A C 1
ATOM 882 O O . GLN A 1 106 ? 2.615 3.985 3.677 1.00 91.88 106 GLN A O 1
ATOM 887 N N . GLU A 1 107 ? 4.212 3.656 5.208 1.00 92.88 107 GLU A N 1
ATOM 888 C CA . GLU A 1 107 ? 4.802 2.483 4.555 1.00 92.88 107 GLU A CA 1
ATOM 889 C C . GLU A 1 107 ? 3.821 1.303 4.461 1.00 92.88 107 GLU A C 1
ATOM 891 O O . GLU A 1 107 ? 3.696 0.683 3.402 1.00 92.88 107 GLU A O 1
ATOM 896 N N . LYS A 1 108 ? 3.077 1.018 5.540 1.00 91.94 108 LYS A N 1
ATOM 897 C CA . LYS A 1 108 ? 2.048 -0.032 5.544 1.00 91.94 108 LYS A CA 1
ATOM 898 C C . LYS A 1 108 ? 0.895 0.315 4.606 1.00 91.94 108 LYS A C 1
ATOM 900 O O . LYS A 1 108 ? 0.419 -0.560 3.892 1.00 91.94 108 LYS A O 1
ATOM 905 N N . ALA A 1 109 ? 0.477 1.581 4.577 1.00 94.19 109 ALA A N 1
ATOM 906 C CA . ALA A 1 109 ? -0.556 2.049 3.659 1.00 94.19 109 ALA A CA 1
ATOM 907 C C . ALA A 1 109 ? -0.115 1.908 2.192 1.00 94.19 109 ALA A C 1
ATOM 909 O O . ALA A 1 109 ? -0.866 1.378 1.380 1.00 94.19 109 ALA A O 1
ATOM 910 N N . ASN A 1 110 ? 1.122 2.293 1.862 1.00 94.81 110 ASN A N 1
ATOM 911 C CA . ASN A 1 110 ? 1.678 2.123 0.516 1.00 94.81 110 ASN A CA 1
ATOM 912 C C . ASN A 1 110 ? 1.773 0.641 0.119 1.00 94.81 110 ASN A C 1
ATOM 914 O O . ASN A 1 110 ? 1.431 0.287 -1.005 1.00 94.81 110 ASN A O 1
ATOM 918 N N . SER A 1 111 ? 2.175 -0.227 1.051 1.00 94.38 111 SER A N 1
ATOM 919 C CA . SER A 1 111 ? 2.242 -1.677 0.817 1.00 94.38 111 SER A CA 1
ATOM 920 C C . SER A 1 111 ? 0.857 -2.291 0.588 1.00 94.38 111 SER A C 1
ATOM 922 O O . SER A 1 111 ? 0.707 -3.187 -0.236 1.00 94.38 111 SER A O 1
ATOM 924 N N . LEU A 1 112 ? -0.174 -1.789 1.278 1.00 95.50 112 LEU A N 1
ATOM 925 C CA . LEU A 1 112 ? -1.558 -2.195 1.035 1.00 95.50 112 LEU A CA 1
ATOM 926 C C . LEU A 1 112 ? -2.046 -1.750 -0.351 1.00 95.50 112 LEU A C 1
ATOM 928 O O . LEU A 1 112 ? -2.724 -2.518 -1.026 1.00 95.50 112 LEU A O 1
ATOM 932 N N . VAL A 1 113 ? -1.708 -0.528 -0.781 1.00 96.94 113 VAL A N 1
ATOM 933 C CA . VAL A 1 113 ? -2.034 -0.040 -2.132 1.00 96.94 113 VAL A CA 1
ATOM 934 C C . VAL A 1 113 ? -1.386 -0.919 -3.199 1.00 96.94 113 VAL A C 1
ATOM 936 O O . VAL A 1 113 ? -2.089 -1.343 -4.110 1.00 96.94 113 VAL A O 1
ATOM 939 N N . GLU A 1 114 ? -0.096 -1.234 -3.060 1.00 95.88 114 GLU A N 1
ATOM 940 C CA . GLU A 1 114 ? 0.628 -2.139 -3.968 1.00 95.88 114 GLU A CA 1
ATOM 941 C C . GLU A 1 114 ? -0.046 -3.515 -4.035 1.00 95.88 114 GLU A C 1
ATOM 943 O O . GLU A 1 114 ? -0.413 -3.958 -5.116 1.00 95.88 114 GLU A O 1
ATOM 948 N N . PHE A 1 115 ? -0.343 -4.128 -2.883 1.00 96.88 115 PHE A N 1
ATOM 949 C CA . PHE A 1 115 ? -1.044 -5.413 -2.828 1.00 96.88 115 PHE A CA 1
ATOM 950 C C . PHE A 1 115 ? -2.409 -5.386 -3.538 1.00 96.88 115 PHE A C 1
ATOM 952 O O . PHE A 1 115 ? -2.727 -6.287 -4.312 1.00 96.88 115 PHE A O 1
ATOM 959 N N . MET A 1 116 ? -3.235 -4.364 -3.279 1.00 97.69 116 MET A N 1
ATOM 960 C CA . MET A 1 116 ? -4.550 -4.246 -3.921 1.00 97.69 116 MET A CA 1
ATOM 961 C C . MET A 1 116 ? -4.425 -4.016 -5.428 1.00 97.69 116 MET A C 1
ATOM 963 O O . MET A 1 116 ? -5.226 -4.548 -6.194 1.00 97.69 116 MET A O 1
ATOM 967 N N . PHE A 1 117 ? -3.445 -3.219 -5.850 1.00 97.62 117 PHE A N 1
ATOM 968 C CA . PHE A 1 117 ? -3.198 -2.939 -7.257 1.00 97.62 117 PHE A CA 1
ATOM 969 C C . PHE A 1 117 ? -2.746 -4.196 -8.010 1.00 97.62 117 PHE A C 1
ATOM 971 O O . PHE A 1 117 ? -3.341 -4.522 -9.038 1.00 97.62 117 PHE A O 1
ATOM 978 N N . ASP A 1 118 ? -1.784 -4.941 -7.460 1.00 96.25 118 ASP A N 1
ATOM 9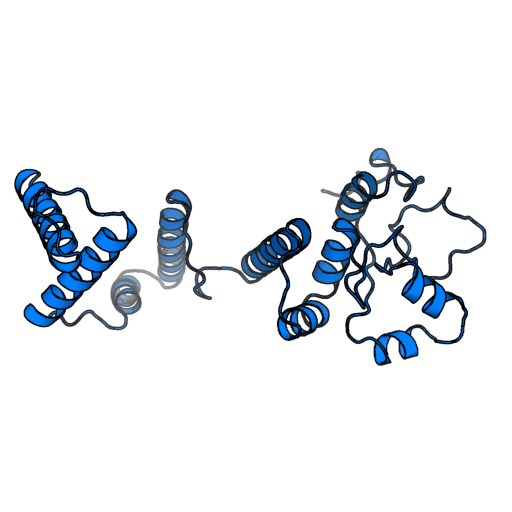79 C CA . ASP A 1 118 ? -1.326 -6.225 -8.001 1.00 96.25 118 ASP A CA 1
ATOM 980 C C . ASP A 1 118 ? -2.493 -7.211 -8.110 1.00 96.25 118 ASP A C 1
ATOM 982 O O . ASP A 1 118 ? -2.740 -7.770 -9.178 1.00 96.25 118 ASP A O 1
ATOM 986 N N . PHE A 1 119 ? -3.303 -7.345 -7.053 1.00 97.19 119 PHE A N 1
ATOM 987 C CA . PHE A 1 119 ? -4.485 -8.209 -7.068 1.00 97.19 119 PHE A CA 1
ATOM 988 C C . PHE A 1 119 ? -5.459 -7.847 -8.202 1.00 97.19 119 PHE A C 1
ATOM 990 O O . PHE A 1 119 ? -5.965 -8.729 -8.901 1.00 97.19 119 PHE A O 1
ATOM 997 N N . LEU A 1 120 ? -5.731 -6.554 -8.408 1.00 97.19 120 LEU A N 1
ATOM 998 C CA . LEU A 1 120 ? -6.604 -6.090 -9.489 1.00 97.19 120 LEU A CA 1
ATOM 999 C C . LEU A 1 120 ? -5.995 -6.390 -10.868 1.00 97.19 120 LEU A C 1
ATOM 1001 O O . LEU A 1 120 ? -6.716 -6.847 -11.757 1.00 97.19 120 LEU A O 1
ATOM 1005 N N . LEU A 1 121 ? -4.684 -6.189 -11.043 1.00 94.50 121 LEU A N 1
ATOM 1006 C CA . LEU A 1 121 ? -3.972 -6.500 -12.286 1.00 94.50 121 LEU A CA 1
ATOM 1007 C C . LEU A 1 121 ? -3.979 -8.000 -12.607 1.00 94.50 121 LEU A C 1
ATOM 1009 O O . LEU A 1 121 ? -4.314 -8.372 -13.734 1.00 94.50 121 LEU A O 1
ATOM 1013 N N . GLU A 1 122 ? -3.648 -8.856 -11.636 1.00 93.94 122 GLU A N 1
ATOM 1014 C CA . GLU A 1 122 ? -3.623 -10.319 -11.785 1.00 93.94 122 GLU A CA 1
ATOM 1015 C C . GLU A 1 122 ? -4.983 -10.873 -12.210 1.00 93.94 122 GLU A C 1
ATOM 1017 O O . GLU A 1 122 ? -5.070 -11.746 -13.075 1.00 93.94 122 GLU A O 1
ATOM 1022 N N . ASN A 1 123 ? -6.055 -10.321 -11.642 1.00 95.12 123 ASN A N 1
ATOM 1023 C CA . ASN A 1 123 ? -7.424 -10.747 -11.917 1.00 95.12 123 ASN A CA 1
ATOM 1024 C C . ASN A 1 123 ? -8.062 -10.008 -13.107 1.00 95.12 123 ASN A C 1
ATOM 1026 O O . ASN A 1 123 ? -9.241 -10.213 -13.390 1.00 95.12 123 ASN A O 1
ATOM 1030 N N . ASN A 1 124 ? -7.301 -9.170 -13.823 1.00 91.81 124 ASN A N 1
ATOM 1031 C CA . ASN A 1 124 ? -7.776 -8.332 -14.931 1.00 91.81 124 ASN A CA 1
ATOM 1032 C C . ASN A 1 124 ? -9.036 -7.516 -14.573 1.00 91.81 124 ASN A C 1
ATOM 1034 O O . ASN A 1 124 ? -9.939 -7.351 -15.396 1.00 91.81 124 ASN A O 1
ATOM 1038 N N . ILE A 1 125 ? -9.102 -7.008 -13.341 1.00 94.50 125 ILE A N 1
ATOM 1039 C CA . ILE A 1 125 ? -10.207 -6.174 -12.869 1.00 94.50 125 ILE A CA 1
ATOM 1040 C C . ILE A 1 125 ? -9.972 -4.736 -13.360 1.00 94.50 125 ILE A C 1
ATOM 1042 O O . ILE A 1 125 ? -8.936 -4.146 -13.041 1.00 94.50 125 ILE A O 1
ATOM 1046 N N . PRO A 1 126 ? -10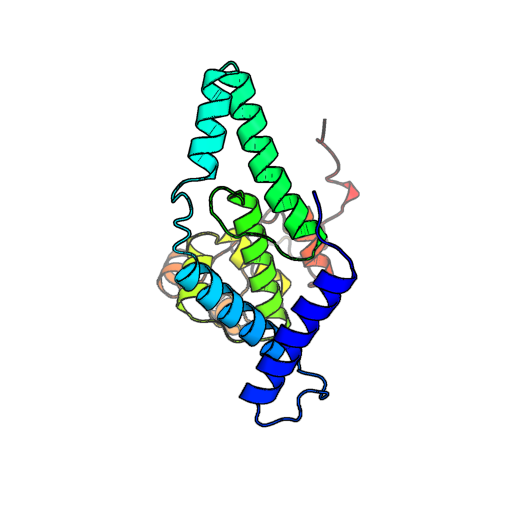.910 -4.136 -14.120 1.00 91.50 126 PRO A N 1
ATOM 1047 C CA . PRO A 1 126 ? -10.765 -2.767 -14.598 1.00 91.50 126 PRO A CA 1
ATOM 1048 C C . PRO A 1 126 ? -10.659 -1.757 -13.451 1.00 91.50 126 PRO A C 1
ATOM 1050 O O . PRO A 1 126 ? -11.423 -1.803 -12.486 1.00 91.50 126 PRO A O 1
ATOM 1053 N N . MET A 1 127 ? -9.739 -0.806 -13.592 1.00 94.00 127 MET A N 1
ATOM 1054 C CA . MET A 1 127 ? -9.504 0.269 -12.629 1.00 94.00 127 MET A CA 1
ATOM 1055 C C . MET A 1 127 ? -9.921 1.619 -13.209 1.00 94.00 127 MET A C 1
ATOM 1057 O O . MET A 1 127 ? -9.949 1.814 -14.422 1.00 94.00 127 MET A O 1
ATOM 1061 N N . ARG A 1 128 ? -10.262 2.560 -12.326 1.00 95.00 128 ARG A N 1
ATOM 1062 C CA . ARG A 1 128 ? -10.590 3.939 -12.711 1.00 95.00 128 ARG A CA 1
ATOM 1063 C C . ARG A 1 128 ? -9.327 4.663 -13.172 1.00 95.00 128 ARG A C 1
ATOM 1065 O O . ARG A 1 128 ? -8.273 4.463 -12.570 1.00 95.00 128 ARG A O 1
ATOM 1072 N N . GLN A 1 129 ? -9.440 5.531 -14.173 1.00 92.19 129 GLN A N 1
ATOM 1073 C CA . GLN A 1 129 ? -8.285 6.252 -14.713 1.00 92.19 129 GLN A CA 1
ATOM 1074 C C . GLN A 1 129 ? -7.620 7.140 -13.653 1.00 92.19 129 GLN A C 1
ATOM 1076 O O . GLN A 1 129 ? -6.403 7.151 -13.537 1.00 92.19 129 GLN A O 1
ATOM 1081 N N . GLU A 1 130 ? -8.404 7.778 -12.785 1.00 94.75 130 GLU A N 1
ATOM 1082 C CA . GLU A 1 130 ? -7.899 8.654 -11.724 1.00 94.75 130 GLU A CA 1
ATOM 1083 C C . GLU A 1 130 ? -7.028 7.903 -10.706 1.00 94.75 130 GLU A C 1
ATOM 1085 O O . GLU A 1 130 ? -6.110 8.484 -10.128 1.00 94.75 130 GLU A O 1
ATOM 1090 N N . LEU A 1 131 ? -7.296 6.606 -10.490 1.00 95.50 131 LEU A N 1
ATOM 1091 C CA . LEU A 1 131 ? -6.443 5.746 -9.666 1.00 95.50 131 LEU A CA 1
ATOM 1092 C C . LEU A 1 131 ? -5.087 5.550 -10.344 1.00 95.50 131 LEU A C 1
ATOM 1094 O O . LEU A 1 131 ? -4.059 5.707 -9.689 1.00 95.50 131 LEU A O 1
ATOM 1098 N N . ILE A 1 132 ? -5.088 5.234 -11.642 1.00 95.69 132 ILE A N 1
ATOM 1099 C CA . ILE A 1 132 ? -3.871 5.032 -12.438 1.00 95.69 132 ILE A CA 1
ATOM 1100 C C . ILE A 1 132 ? -3.039 6.318 -12.485 1.00 95.69 132 ILE A C 1
ATOM 1102 O O . ILE A 1 132 ? -1.835 6.291 -12.226 1.00 95.69 132 ILE A O 1
ATOM 1106 N N . ASP A 1 133 ? -3.682 7.454 -12.740 1.00 94.75 133 ASP A N 1
ATOM 1107 C CA . ASP A 1 133 ? -3.029 8.761 -12.815 1.00 94.75 133 ASP A CA 1
ATOM 1108 C C . ASP A 1 133 ? -2.417 9.151 -11.465 1.00 94.75 133 ASP A C 1
ATOM 1110 O O . ASP A 1 133 ? -1.263 9.574 -11.386 1.00 94.75 133 ASP A O 1
ATOM 1114 N N . LEU A 1 134 ? -3.163 8.969 -10.369 1.00 96.12 134 LEU A N 1
ATOM 1115 C CA . LEU A 1 134 ? -2.663 9.298 -9.040 1.00 96.12 134 LEU A CA 1
ATOM 1116 C C . LEU A 1 134 ? -1.526 8.363 -8.620 1.00 96.12 134 LEU A C 1
ATOM 1118 O O . LEU A 1 134 ? -0.539 8.831 -8.047 1.00 96.12 134 LEU A O 1
ATOM 1122 N N . TYR A 1 135 ? -1.644 7.061 -8.887 1.00 96.88 135 TYR A N 1
ATOM 1123 C CA . TYR A 1 135 ? -0.644 6.085 -8.461 1.00 96.88 135 TYR A CA 1
ATOM 1124 C C . TYR A 1 135 ? 0.655 6.227 -9.259 1.00 96.88 135 TYR A C 1
ATOM 1126 O O . TYR A 1 135 ? 1.729 6.299 -8.659 1.00 96.88 135 TYR A O 1
ATOM 1134 N N . SER A 1 136 ? 0.553 6.400 -10.582 1.00 95.56 136 SER A N 1
ATOM 1135 C CA . SER A 1 136 ? 1.706 6.662 -11.450 1.00 95.56 136 SER A CA 1
ATOM 1136 C C . SER A 1 136 ? 2.428 7.962 -11.082 1.00 95.56 136 SER A C 1
ATOM 1138 O O . SER A 1 136 ? 3.653 8.014 -11.152 1.00 95.56 136 SER A O 1
ATOM 1140 N N . LYS A 1 137 ? 1.706 8.986 -10.605 1.00 94.94 137 LYS A N 1
ATOM 1141 C CA . LYS A 1 137 ? 2.288 10.264 -10.168 1.00 94.94 137 LYS A CA 1
ATOM 1142 C C . LYS A 1 137 ? 2.900 10.227 -8.767 1.00 94.94 137 LYS A C 1
ATOM 1144 O O . LYS A 1 137 ? 3.944 10.829 -8.537 1.00 94.94 137 LYS A O 1
ATOM 1149 N N . THR A 1 138 ? 2.228 9.601 -7.802 1.00 95.06 138 THR A N 1
ATOM 1150 C CA . THR A 1 138 ? 2.612 9.688 -6.377 1.00 95.06 138 THR A CA 1
ATOM 1151 C C . THR A 1 138 ? 3.529 8.560 -5.921 1.00 95.06 138 THR A C 1
ATOM 1153 O O . THR A 1 138 ? 4.249 8.728 -4.940 1.00 95.06 138 THR A O 1
ATOM 1156 N N . GLN A 1 139 ? 3.512 7.418 -6.613 1.00 96.06 139 GLN A N 1
ATOM 1157 C CA . GLN A 1 139 ? 4.307 6.232 -6.285 1.00 96.06 139 GLN A CA 1
ATOM 1158 C C . GLN A 1 139 ? 4.796 5.537 -7.569 1.00 96.06 139 GLN A C 1
ATOM 1160 O O . GLN A 1 139 ? 4.661 4.320 -7.710 1.00 96.06 139 GLN A O 1
ATOM 1165 N N . ASN A 1 140 ? 5.363 6.321 -8.497 1.00 96.06 140 ASN A N 1
ATOM 1166 C CA . ASN A 1 140 ? 5.768 5.875 -9.837 1.00 96.06 140 ASN A CA 1
ATOM 1167 C C . ASN A 1 140 ? 6.572 4.570 -9.814 1.00 96.06 140 ASN A C 1
ATOM 1169 O O . ASN A 1 140 ? 6.209 3.620 -10.494 1.00 96.06 140 ASN A O 1
ATOM 1173 N N . ASP A 1 141 ? 7.588 4.480 -8.956 1.00 96.38 141 ASP A N 1
ATOM 1174 C CA . ASP A 1 141 ? 8.427 3.289 -8.830 1.00 96.38 141 ASP A CA 1
ATOM 1175 C C . ASP A 1 141 ? 7.633 2.003 -8.555 1.00 96.38 141 ASP A C 1
ATOM 1177 O O . ASP A 1 141 ? 7.883 0.977 -9.189 1.00 96.38 141 ASP A O 1
ATOM 1181 N N . ARG A 1 142 ? 6.663 2.050 -7.630 1.00 96.75 142 ARG A N 1
ATOM 1182 C CA . ARG A 1 142 ? 5.824 0.886 -7.296 1.00 96.75 142 ARG A CA 1
ATOM 1183 C C . ARG A 1 142 ? 4.874 0.558 -8.440 1.00 96.75 142 ARG A C 1
ATOM 1185 O O . ARG A 1 142 ? 4.748 -0.602 -8.813 1.00 96.75 142 ARG A O 1
ATOM 1192 N N . TYR A 1 143 ? 4.274 1.587 -9.037 1.00 97.75 143 TYR A N 1
ATOM 1193 C CA . TYR A 1 143 ? 3.401 1.450 -10.200 1.00 97.75 143 TYR A CA 1
ATOM 1194 C C . TYR A 1 143 ? 4.122 0.789 -11.389 1.00 97.75 143 TYR A C 1
ATOM 1196 O O . TYR A 1 143 ? 3.639 -0.197 -11.944 1.00 97.75 143 TYR A O 1
ATOM 1204 N N . ILE A 1 144 ? 5.309 1.282 -11.747 1.00 98.06 144 ILE A N 1
ATOM 1205 C CA . ILE A 1 144 ? 6.129 0.747 -12.838 1.00 98.06 144 ILE A CA 1
ATOM 1206 C C . ILE A 1 144 ? 6.582 -0.682 -12.537 1.00 98.06 144 ILE A C 1
ATOM 1208 O O . ILE A 1 144 ? 6.515 -1.541 -13.418 1.00 98.06 144 ILE A O 1
ATOM 1212 N N . PHE A 1 145 ? 6.997 -0.966 -11.301 1.00 97.81 145 PHE A N 1
ATOM 1213 C CA . PHE A 1 145 ? 7.410 -2.311 -10.911 1.00 97.81 145 PHE A CA 1
ATOM 1214 C C . PHE A 1 145 ? 6.258 -3.327 -10.973 1.00 97.81 145 PHE A C 1
ATOM 1216 O O . PHE A 1 145 ? 6.438 -4.403 -11.545 1.00 97.81 145 PHE A O 1
ATOM 1223 N N . ALA A 1 146 ? 5.071 -2.977 -10.467 1.00 97.69 146 ALA A N 1
ATOM 1224 C CA . ALA A 1 146 ? 3.870 -3.809 -10.556 1.00 97.69 146 ALA A CA 1
ATOM 1225 C C . ALA A 1 146 ? 3.536 -4.148 -12.018 1.00 97.69 146 ALA A C 1
ATOM 1227 O O . ALA A 1 146 ? 3.370 -5.307 -12.400 1.00 97.69 146 ALA A O 1
ATOM 1228 N N . LEU A 1 147 ? 3.534 -3.143 -12.890 1.00 98.06 147 LEU A N 1
ATOM 1229 C CA . LEU A 1 147 ? 3.273 -3.331 -14.314 1.00 98.06 147 LEU A CA 1
ATOM 1230 C C . LEU A 1 147 ? 4.326 -4.198 -15.020 1.00 98.06 147 LEU A C 1
ATOM 1232 O O . LEU A 1 147 ? 3.969 -5.046 -15.843 1.00 98.06 147 LEU A O 1
ATOM 1236 N N . LEU A 1 148 ? 5.608 -4.040 -14.674 1.00 97.75 148 LEU A N 1
ATOM 1237 C CA . LEU A 1 148 ? 6.674 -4.935 -15.130 1.00 97.75 148 LEU A CA 1
ATOM 1238 C C . LEU A 1 148 ? 6.425 -6.371 -14.652 1.00 97.75 148 LEU A C 1
ATOM 1240 O O . LEU A 1 148 ? 6.564 -7.300 -15.445 1.00 97.75 148 LEU A O 1
ATOM 1244 N N . LEU A 1 149 ? 6.025 -6.578 -13.398 1.00 97.12 149 LEU A N 1
ATOM 1245 C CA . LEU A 1 149 ? 5.756 -7.908 -12.849 1.00 97.12 149 LEU A CA 1
ATOM 1246 C C . LEU A 1 149 ? 4.560 -8.589 -13.534 1.00 97.12 149 LEU A C 1
ATOM 1248 O O . LEU A 1 149 ? 4.624 -9.778 -13.847 1.00 97.12 149 LEU A O 1
ATOM 1252 N N . HIS A 1 150 ? 3.508 -7.827 -13.838 1.00 96.94 150 HIS A N 1
ATOM 1253 C CA . HIS A 1 150 ? 2.282 -8.323 -14.474 1.00 96.94 150 HIS A CA 1
ATOM 1254 C C . HIS A 1 150 ? 2.297 -8.264 -16.007 1.00 96.94 150 HIS A C 1
ATOM 1256 O O . HIS A 1 150 ? 1.297 -8.592 -16.647 1.00 96.94 150 HIS A O 1
ATOM 1262 N N . LYS A 1 151 ? 3.426 -7.870 -16.609 1.00 96.94 151 LYS A N 1
ATOM 1263 C CA . LYS A 1 151 ? 3.600 -7.696 -18.059 1.00 96.94 151 LYS A CA 1
ATOM 1264 C C . LYS A 1 151 ? 2.556 -6.772 -18.694 1.00 96.94 151 LYS A C 1
ATOM 1266 O O . LYS A 1 151 ? 2.056 -7.064 -19.777 1.00 96.94 151 LYS A O 1
ATOM 1271 N N . LYS A 1 152 ? 2.197 -5.667 -18.046 1.00 97.06 152 LYS A N 1
ATOM 1272 C CA . LYS A 1 152 ? 1.187 -4.718 -18.541 1.00 97.06 152 LYS A CA 1
ATOM 1273 C C . LYS A 1 152 ? 1.845 -3.402 -18.928 1.00 97.06 152 LYS A C 1
ATOM 1275 O O . LYS A 1 152 ? 2.656 -2.875 -18.187 1.00 97.06 152 LYS A O 1
ATOM 1280 N N . CYS A 1 153 ? 1.491 -2.858 -20.084 1.00 97.56 153 CYS A N 1
ATOM 1281 C CA . CYS A 1 153 ? 2.052 -1.607 -20.573 1.00 97.56 153 CYS A CA 1
ATOM 1282 C C . CYS A 1 153 ? 1.591 -0.422 -19.719 1.00 97.56 153 CYS A C 1
ATOM 1284 O O . CYS A 1 153 ? 0.388 -0.256 -19.523 1.00 97.56 153 CYS A O 1
ATOM 1286 N N . CYS A 1 154 ? 2.509 0.446 -19.292 1.00 97.06 154 CYS A N 1
ATOM 1287 C CA . CYS A 1 154 ? 2.163 1.629 -18.495 1.00 97.06 154 CYS A CA 1
ATOM 1288 C C . CYS A 1 154 ? 1.341 2.675 -19.249 1.00 97.06 154 CYS A C 1
ATOM 1290 O O . CYS A 1 154 ? 0.676 3.481 -18.608 1.00 97.06 154 CYS A O 1
ATOM 1292 N N . VAL A 1 155 ? 1.342 2.649 -20.585 1.00 96.50 155 VAL A N 1
ATOM 1293 C CA . VAL A 1 155 ? 0.573 3.584 -21.421 1.00 96.50 155 VAL A CA 1
ATOM 1294 C C . VAL A 1 155 ? -0.848 3.084 -21.693 1.00 96.50 155 VAL A C 1
ATOM 1296 O O . VAL A 1 155 ? -1.801 3.848 -21.614 1.00 96.50 155 VAL A O 1
ATOM 1299 N N . CYS A 1 156 ? -1.011 1.798 -22.020 1.00 94.69 156 CYS A N 1
ATOM 1300 C CA . CYS A 1 156 ? -2.291 1.275 -22.524 1.00 94.69 156 CYS A CA 1
ATOM 1301 C C . CYS A 1 156 ? -2.800 0.002 -21.837 1.00 94.69 156 CYS A C 1
ATOM 1303 O O . CYS A 1 156 ? -3.823 -0.540 -22.248 1.00 94.69 156 CYS A O 1
ATOM 1305 N N . GLY A 1 157 ? -2.070 -0.542 -20.861 1.00 93.62 157 GLY A N 1
ATOM 1306 C CA . GLY A 1 157 ? -2.443 -1.766 -20.144 1.00 93.62 157 GLY A CA 1
ATOM 1307 C C . GLY A 1 157 ? -2.370 -3.064 -20.961 1.00 93.62 157 GLY A C 1
ATOM 1308 O O . GLY A 1 157 ? -2.664 -4.132 -20.429 1.00 93.62 157 GLY A O 1
ATOM 1309 N N . LYS A 1 158 ? -1.976 -3.019 -22.242 1.00 95.12 158 LYS A N 1
ATOM 1310 C CA . LYS A 1 158 ? -1.781 -4.224 -23.071 1.00 95.12 158 LYS A CA 1
ATOM 1311 C C . LYS A 1 158 ? -0.560 -5.023 -22.625 1.00 95.12 158 LYS A C 1
ATOM 1313 O O . LYS A 1 158 ? 0.346 -4.477 -22.005 1.00 95.12 158 LYS A O 1
ATOM 1318 N N . GLU A 1 159 ? -0.534 -6.304 -22.975 1.00 96.38 159 GLU A N 1
ATOM 1319 C CA . GLU A 1 159 ? 0.574 -7.189 -22.623 1.00 96.38 159 GLU A CA 1
ATOM 1320 C C . GLU A 1 159 ? 1.910 -6.720 -23.225 1.00 96.38 159 GLU A C 1
ATOM 1322 O O . GLU A 1 159 ? 1.959 -6.214 -24.352 1.00 96.38 159 GLU A O 1
ATOM 1327 N N . ILE A 1 160 ? 2.992 -6.889 -22.463 1.00 96.25 160 ILE A N 1
ATOM 1328 C CA . ILE A 1 160 ? 4.363 -6.615 -22.900 1.00 96.25 160 ILE A CA 1
ATOM 1329 C C . ILE A 1 160 ? 5.144 -7.919 -23.065 1.00 96.25 160 ILE A C 1
ATOM 1331 O O . ILE A 1 160 ? 4.973 -8.877 -22.311 1.00 96.25 160 ILE A O 1
ATOM 1335 N N . THR A 1 161 ? 6.047 -7.947 -24.040 1.00 92.94 161 THR A N 1
ATOM 1336 C CA . THR A 1 161 ? 6.897 -9.112 -24.329 1.00 92.94 161 THR A CA 1
ATOM 1337 C C . THR A 1 161 ? 8.177 -9.122 -23.490 1.00 92.94 161 THR A C 1
ATOM 1339 O O . THR A 1 161 ? 8.682 -10.191 -23.136 1.00 92.94 161 THR A O 1
ATOM 1342 N N . GLY A 1 162 ? 8.679 -7.940 -23.133 1.00 92.38 162 GLY A N 1
ATOM 1343 C CA . GLY A 1 162 ? 9.879 -7.735 -22.333 1.00 92.38 162 GLY A CA 1
ATOM 1344 C C . GLY A 1 162 ? 9.959 -6.304 -21.792 1.00 92.38 162 GLY A C 1
ATOM 1345 O O . GLY A 1 162 ? 9.226 -5.432 -22.263 1.00 92.38 162 GLY A O 1
ATOM 1346 N N . PRO A 1 163 ? 10.818 -6.064 -20.791 1.00 94.00 163 PRO A N 1
ATOM 1347 C CA . PRO A 1 163 ? 11.118 -4.718 -20.324 1.00 94.00 163 PRO A CA 1
ATOM 1348 C C . PRO A 1 163 ? 11.856 -3.916 -21.407 1.00 94.00 163 PRO A C 1
ATOM 1350 O O . PRO A 1 163 ? 12.784 -4.426 -22.033 1.00 94.00 163 PRO A O 1
ATOM 1353 N N . HIS A 1 164 ? 11.464 -2.657 -21.589 1.00 92.75 164 HIS A N 1
ATOM 1354 C CA . HIS A 1 164 ? 12.192 -1.673 -22.389 1.00 92.75 164 HIS A CA 1
ATOM 1355 C C . HIS A 1 164 ? 13.322 -1.065 -21.550 1.00 92.75 164 HIS A C 1
ATOM 1357 O O . HIS A 1 164 ? 13.074 -0.636 -20.421 1.00 92.75 164 HIS A O 1
ATOM 1363 N N . HIS A 1 165 ? 14.541 -0.996 -22.087 1.00 91.06 165 HIS A N 1
ATOM 1364 C CA . HIS A 1 165 ? 15.647 -0.257 -21.474 1.00 91.06 165 HIS A CA 1
ATOM 1365 C C . HIS A 1 165 ? 15.630 1.189 -21.977 1.00 91.06 165 HIS A C 1
ATOM 1367 O O . HIS A 1 165 ? 15.930 1.431 -23.139 1.00 91.06 165 HIS A O 1
ATOM 1373 N N . VAL A 1 166 ? 15.328 2.146 -21.096 1.00 88.19 166 VAL A N 1
ATOM 1374 C CA . VAL A 1 166 ? 15.256 3.578 -21.462 1.00 88.19 166 VAL A CA 1
ATOM 1375 C C . VAL A 1 166 ? 16.640 4.150 -21.773 1.00 88.19 166 VAL A C 1
ATOM 1377 O O . VAL A 1 166 ? 16.804 5.028 -22.618 1.00 88.19 166 VAL A O 1
ATOM 1380 N N . ASP A 1 167 ? 17.661 3.655 -21.077 1.00 84.88 167 ASP A N 1
ATOM 1381 C CA . ASP A 1 167 ? 19.046 4.035 -21.314 1.00 84.88 167 ASP A CA 1
ATOM 1382 C C . ASP A 1 167 ? 19.608 3.227 -22.487 1.00 84.88 167 ASP A C 1
ATOM 1384 O O . ASP A 1 167 ? 19.550 1.993 -22.475 1.00 84.88 167 ASP A O 1
ATOM 1388 N N . ARG A 1 168 ? 20.202 3.912 -23.478 1.00 68.31 168 ARG A N 1
ATOM 1389 C CA . ARG A 1 168 ? 20.801 3.264 -24.655 1.00 68.31 168 ARG A CA 1
ATOM 1390 C C . ARG A 1 168 ? 21.713 2.118 -24.226 1.00 68.31 168 ARG A C 1
ATOM 1392 O O . ARG A 1 168 ? 22.756 2.313 -23.598 1.00 68.31 168 ARG A O 1
ATOM 1399 N N . VAL A 1 169 ? 21.344 0.905 -24.616 1.00 58.06 169 VAL A N 1
ATOM 1400 C CA . VAL A 1 169 ? 22.197 -0.264 -24.456 1.00 58.06 169 VAL A CA 1
ATOM 1401 C C . VAL A 1 169 ? 23.317 -0.123 -25.487 1.00 58.06 169 VAL A C 1
ATOM 1403 O O . VAL A 1 169 ? 23.076 -0.211 -26.686 1.00 58.06 169 VAL A O 1
ATOM 1406 N N . GLY A 1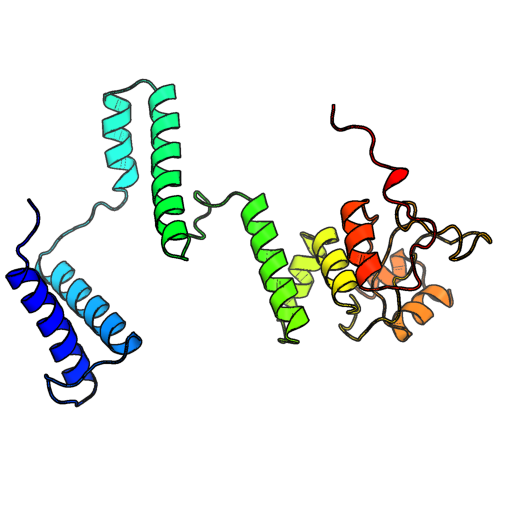 170 ? 24.556 0.111 -25.044 1.00 53.59 170 GLY A N 1
ATOM 1407 C CA . GLY A 1 17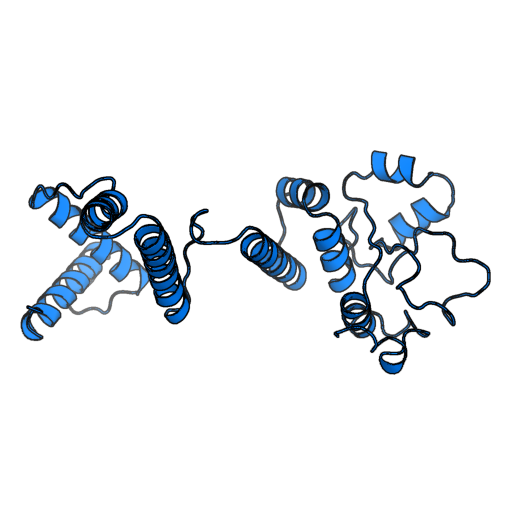0 ? 25.717 -0.073 -25.920 1.00 53.59 170 GLY A CA 1
ATOM 1408 C C . GLY A 1 170 ? 25.730 -1.480 -26.547 1.00 53.59 170 GLY A C 1
ATOM 1409 O O . GLY A 1 170 ? 24.957 -2.360 -26.167 1.00 53.59 170 GLY A O 1
ATOM 1410 N N . THR A 1 171 ? 26.653 -1.738 -27.471 1.00 48.53 171 THR A N 1
ATOM 1411 C CA . THR A 1 171 ? 26.773 -2.976 -28.278 1.00 48.53 171 THR A CA 1
ATOM 1412 C C . THR A 1 171 ? 26.880 -4.304 -27.501 1.00 48.53 171 THR A C 1
ATOM 1414 O O . THR A 1 171 ? 26.887 -5.375 -28.104 1.00 48.53 171 THR A O 1
ATOM 1417 N N . SER A 1 172 ? 26.925 -4.272 -26.169 1.00 50.78 172 SER A N 1
ATOM 1418 C CA . SER A 1 172 ? 27.113 -5.418 -25.272 1.00 50.78 172 SER A CA 1
ATOM 1419 C C . SER A 1 172 ? 25.913 -6.377 -25.151 1.00 50.78 172 SER A C 1
ATOM 1421 O O . SER A 1 172 ? 26.091 -7.472 -24.609 1.00 50.78 172 SER A O 1
ATOM 1423 N N . GLY A 1 173 ? 24.726 -6.012 -25.660 1.00 61.78 173 GLY A N 1
ATOM 1424 C CA . GLY A 1 173 ? 23.539 -6.877 -25.790 1.00 61.78 173 GLY A CA 1
ATOM 1425 C C . GLY A 1 173 ? 22.987 -7.506 -24.493 1.00 61.78 173 GLY A C 1
ATOM 1426 O O . GLY A 1 173 ? 23.507 -7.310 -23.398 1.00 61.78 173 GLY A O 1
ATOM 1427 N N . TYR A 1 174 ? 21.944 -8.342 -24.622 1.00 63.53 174 TYR A N 1
ATOM 1428 C CA . TYR A 1 174 ? 21.273 -9.044 -23.504 1.00 63.53 174 TYR A CA 1
ATOM 1429 C C . TYR A 1 174 ? 22.174 -9.990 -22.686 1.00 63.53 174 TYR A C 1
ATOM 1431 O O . TYR A 1 174 ? 21.791 -10.429 -21.603 1.00 63.53 174 TYR A O 1
ATOM 1439 N N . LYS A 1 175 ? 23.356 -10.369 -23.198 1.00 68.88 175 LYS A N 1
ATOM 1440 C CA . LYS A 1 175 ? 24.274 -11.294 -22.505 1.00 68.88 175 LYS A CA 1
ATOM 1441 C C . LYS A 1 175 ? 24.910 -10.672 -21.264 1.00 68.88 175 LYS A C 1
ATOM 1443 O O . LYS A 1 175 ? 25.205 -11.406 -20.329 1.00 68.88 175 LYS A O 1
ATOM 1448 N N . ASN A 1 176 ? 25.096 -9.354 -21.273 1.00 77.56 176 ASN A N 1
ATOM 1449 C CA . ASN A 1 176 ? 25.703 -8.595 -20.181 1.00 77.56 176 ASN A CA 1
ATOM 1450 C C . ASN A 1 176 ? 24.665 -7.809 -19.368 1.00 77.56 176 ASN A C 1
ATOM 1452 O O . ASN A 1 176 ? 25.029 -7.053 -18.477 1.00 77.56 176 ASN A O 1
ATOM 1456 N N . ASP A 1 177 ? 23.380 -7.975 -19.683 1.00 83.06 177 ASP A N 1
ATOM 1457 C CA . ASP A 1 177 ? 22.297 -7.281 -19.001 1.00 83.06 177 ASP A CA 1
ATOM 1458 C C . ASP A 1 177 ? 22.076 -7.880 -17.608 1.00 83.06 177 ASP A C 1
ATOM 1460 O O . ASP A 1 177 ? 21.731 -9.061 -17.461 1.00 83.06 177 ASP A O 1
ATOM 1464 N N . THR A 1 178 ? 22.310 -7.053 -16.592 1.00 85.44 178 THR A N 1
ATOM 1465 C CA . THR A 1 178 ? 22.025 -7.371 -15.189 1.00 85.44 178 THR A CA 1
ATOM 1466 C C . THR A 1 178 ? 20.655 -6.860 -14.755 1.00 85.44 178 THR A C 1
ATOM 1468 O O . THR A 1 178 ? 20.130 -7.341 -13.758 1.00 85.44 178 THR A O 1
ATOM 1471 N N . GLY A 1 179 ? 20.078 -5.897 -15.483 1.00 86.75 179 GLY A N 1
ATOM 1472 C CA . GLY A 1 179 ? 18.894 -5.138 -15.076 1.00 86.75 179 GLY A CA 1
ATOM 1473 C C . GLY A 1 179 ? 19.133 -4.111 -13.963 1.00 86.75 179 GLY A C 1
ATOM 1474 O O . GLY A 1 179 ? 18.223 -3.350 -13.652 1.00 86.75 179 GLY A O 1
ATOM 1475 N N . LEU A 1 180 ? 20.329 -4.074 -13.366 1.00 88.81 180 LEU A N 1
ATOM 1476 C CA . LEU A 1 180 ? 20.663 -3.192 -12.241 1.00 88.81 180 LEU A CA 1
ATOM 1477 C C . LEU A 1 180 ? 21.261 -1.854 -12.686 1.00 88.81 180 LEU A C 1
ATOM 1479 O O . LEU A 1 180 ? 21.307 -0.912 -11.905 1.00 88.81 180 LEU A O 1
ATOM 1483 N N . ASP A 1 181 ? 21.761 -1.784 -13.919 1.00 86.88 181 ASP A N 1
ATOM 1484 C CA . ASP A 1 181 ? 22.521 -0.654 -14.455 1.00 86.88 181 ASP A CA 1
ATOM 1485 C C . ASP A 1 181 ? 21.694 0.275 -15.354 1.00 86.88 181 ASP A C 1
ATOM 1487 O O . ASP A 1 181 ? 22.170 1.343 -15.735 1.00 86.88 181 ASP A O 1
ATOM 1491 N N . LYS A 1 182 ? 20.466 -0.119 -15.707 1.00 88.12 182 LYS A N 1
ATOM 1492 C CA . LYS A 1 182 ? 19.624 0.592 -16.676 1.00 88.12 182 LYS A CA 1
ATOM 1493 C C . LYS A 1 182 ? 18.183 0.672 -16.216 1.00 88.12 182 LYS A C 1
ATOM 1495 O O . LYS A 1 182 ? 17.639 -0.285 -15.665 1.00 88.12 182 LYS A O 1
ATOM 1500 N N . ARG A 1 183 ? 17.549 1.810 -16.489 1.00 93.56 183 ARG A N 1
ATOM 1501 C CA . ARG A 1 183 ? 16.144 2.053 -16.165 1.00 93.56 183 ARG A CA 1
ATOM 1502 C C . ARG A 1 183 ? 15.247 1.220 -17.077 1.00 93.56 183 ARG A C 1
ATOM 1504 O O . ARG A 1 183 ? 15.426 1.207 -18.296 1.00 93.56 183 ARG A O 1
ATOM 1511 N N . LEU A 1 184 ? 14.277 0.541 -16.473 1.00 95.50 184 LEU A N 1
ATOM 1512 C CA . LEU A 1 184 ? 13.335 -0.342 -17.151 1.00 95.50 184 LEU A CA 1
ATOM 1513 C C . LEU A 1 184 ? 11.949 0.296 -17.217 1.00 95.50 184 LEU A C 1
ATOM 1515 O O . LEU A 1 184 ? 11.478 0.841 -16.219 1.00 95.50 184 LEU A O 1
ATOM 1519 N N . SER A 1 185 ? 11.277 0.169 -18.358 1.00 96.88 185 SER A N 1
ATOM 1520 C CA . SER A 1 185 ? 9.885 0.583 -18.549 1.00 96.88 185 SER A CA 1
ATOM 1521 C C . SER A 1 185 ? 9.033 -0.563 -19.112 1.00 96.88 185 SER A C 1
ATOM 1523 O O . SER A 1 185 ? 9.506 -1.328 -19.960 1.00 96.88 185 SER A O 1
ATOM 1525 N N . PRO A 1 186 ? 7.775 -0.722 -18.671 1.00 97.56 186 PRO A N 1
ATOM 1526 C CA . PRO A 1 186 ? 6.867 -1.705 -19.229 1.00 97.56 186 PRO A CA 1
ATOM 1527 C C . PRO A 1 186 ? 6.126 -1.129 -20.445 1.00 97.56 186 PRO A C 1
ATOM 1529 O O . PRO A 1 186 ? 5.085 -0.481 -20.318 1.00 97.56 186 PRO A O 1
ATOM 1532 N N . LEU A 1 187 ? 6.627 -1.409 -21.649 1.00 97.50 187 LEU A N 1
ATOM 1533 C CA . LEU A 1 187 ? 6.013 -0.975 -22.907 1.00 97.50 187 LEU A CA 1
ATOM 1534 C C . LEU A 1 187 ? 5.543 -2.169 -23.737 1.00 97.50 187 LEU A C 1
ATOM 1536 O O . LEU A 1 187 ? 6.278 -3.134 -23.932 1.00 97.50 187 LEU A O 1
ATOM 1540 N N . CYS A 1 188 ? 4.310 -2.111 -24.250 1.00 97.75 188 CYS A N 1
ATOM 1541 C CA . CYS A 1 188 ? 3.867 -3.094 -25.239 1.00 97.75 188 CYS A CA 1
ATOM 1542 C C . CYS A 1 188 ? 4.636 -2.886 -26.555 1.00 97.75 188 CYS A C 1
ATOM 1544 O O . CYS A 1 188 ? 5.152 -1.790 -26.776 1.00 97.75 188 CYS A O 1
ATOM 1546 N N . PRO A 1 189 ? 4.673 -3.879 -27.464 1.00 96.31 189 PRO A N 1
ATOM 1547 C CA . PRO A 1 189 ? 5.457 -3.782 -28.699 1.00 96.31 189 PRO A CA 1
ATOM 1548 C C . PRO A 1 189 ? 5.200 -2.514 -29.525 1.00 96.31 189 PRO A C 1
ATOM 1550 O O . PRO A 1 189 ? 6.128 -1.979 -30.113 1.00 96.31 189 PRO A O 1
ATOM 1553 N N . TYR A 1 190 ? 3.962 -2.006 -29.521 1.00 95.81 190 TYR A N 1
ATOM 1554 C CA . TYR A 1 190 ? 3.601 -0.763 -30.206 1.00 95.81 190 TYR A CA 1
ATOM 1555 C C . TYR A 1 190 ? 4.297 0.464 -29.597 1.00 95.81 190 TYR A C 1
ATOM 1557 O O . TYR A 1 190 ? 5.031 1.153 -30.291 1.00 95.81 190 TYR A O 1
ATOM 1565 N N . HIS A 1 191 ? 4.120 0.702 -28.293 1.00 96.12 191 HIS A N 1
ATOM 1566 C CA . HIS A 1 191 ? 4.725 1.858 -27.619 1.00 96.12 191 HIS A CA 1
ATOM 1567 C C . HIS A 1 191 ? 6.247 1.718 -27.480 1.00 96.12 191 HIS A C 1
ATOM 1569 O O . HIS A 1 191 ? 6.951 2.717 -27.414 1.00 96.12 191 HIS A O 1
ATOM 1575 N N . HIS A 1 192 ? 6.761 0.484 -27.439 1.00 94.25 192 HIS A N 1
ATOM 1576 C CA . HIS A 1 192 ? 8.197 0.227 -27.473 1.00 94.25 192 HIS A CA 1
ATOM 1577 C C . HIS A 1 192 ? 8.798 0.619 -28.827 1.00 94.25 192 HIS A C 1
ATOM 1579 O O . HIS A 1 192 ? 9.866 1.214 -28.854 1.00 94.25 192 HIS A O 1
ATOM 1585 N N . ALA A 1 193 ? 8.148 0.283 -29.946 1.00 92.88 193 ALA A N 1
ATOM 1586 C CA . ALA A 1 193 ? 8.604 0.731 -31.262 1.00 92.88 193 ALA A CA 1
ATOM 1587 C C . ALA A 1 193 ? 8.511 2.259 -31.373 1.00 92.88 193 ALA A C 1
ATOM 1589 O O . ALA A 1 193 ? 9.488 2.904 -31.721 1.00 92.88 193 ALA A O 1
ATOM 1590 N N . GLU A 1 194 ? 7.392 2.840 -30.936 1.00 93.38 194 GLU A N 1
ATOM 1591 C CA . GLU A 1 194 ? 7.146 4.285 -30.999 1.00 93.38 194 GLU A CA 1
ATOM 1592 C C . GLU A 1 194 ? 8.254 5.136 -30.347 1.00 93.38 194 GLU A C 1
ATOM 1594 O O . GLU A 1 194 ? 8.608 6.186 -30.880 1.00 93.38 194 GLU A O 1
ATOM 1599 N N . ILE A 1 195 ? 8.816 4.701 -29.212 1.00 90.88 195 ILE A N 1
ATOM 1600 C CA . ILE A 1 195 ? 9.919 5.423 -28.554 1.00 90.88 195 ILE A CA 1
ATOM 1601 C C . ILE A 1 195 ? 11.298 5.112 -29.167 1.00 90.88 195 ILE A C 1
ATOM 1603 O O . ILE A 1 195 ? 12.178 5.969 -29.162 1.00 90.88 195 ILE A O 1
ATOM 1607 N N . GLU A 1 196 ? 11.505 3.908 -29.709 1.00 87.19 196 GLU A N 1
ATOM 1608 C CA . GLU A 1 196 ? 12.786 3.482 -30.303 1.00 87.19 196 GLU A CA 1
ATOM 1609 C C . GLU A 1 196 ? 12.978 3.969 -31.744 1.00 87.19 196 GLU A C 1
ATOM 1611 O O . GLU A 1 196 ? 14.111 4.193 -32.172 1.00 87.19 196 GLU A O 1
ATOM 1616 N N . ASP A 1 197 ? 11.886 4.180 -32.484 1.00 86.25 197 ASP A N 1
ATOM 1617 C CA . ASP A 1 197 ? 11.894 4.637 -33.880 1.00 86.25 197 ASP A CA 1
ATOM 1618 C C . ASP A 1 197 ? 12.444 6.073 -34.027 1.00 86.25 197 ASP A C 1
ATOM 1620 O O . ASP A 1 197 ? 12.694 6.548 -35.136 1.00 86.25 197 ASP A O 1
ATOM 1624 N N . GLY A 1 198 ? 12.704 6.761 -32.908 1.00 74.44 198 GLY A N 1
ATOM 1625 C CA . GLY A 1 198 ? 13.406 8.044 -32.864 1.00 74.44 198 GLY A CA 1
ATOM 1626 C C . GLY A 1 198 ? 12.538 9.257 -33.195 1.00 74.44 198 GLY A C 1
ATOM 1627 O O . GLY A 1 198 ? 13.071 10.360 -33.303 1.00 74.44 198 GLY A O 1
ATOM 1628 N N . GLU A 1 199 ? 11.219 9.074 -33.332 1.00 81.56 199 GLU A N 1
ATOM 1629 C CA . GLU A 1 199 ? 10.254 10.167 -33.522 1.00 81.56 199 GLU A CA 1
ATOM 1630 C C . GLU A 1 199 ? 10.093 11.041 -32.271 1.00 81.56 199 GLU A C 1
ATOM 1632 O O . GLU A 1 199 ? 9.741 12.215 -32.383 1.00 81.56 199 GLU A O 1
ATOM 1637 N N . TYR A 1 200 ? 10.364 10.480 -31.089 1.00 86.06 200 TYR A N 1
ATOM 1638 C CA . TYR A 1 200 ? 10.220 11.154 -29.804 1.00 86.06 200 TYR A CA 1
ATOM 1639 C C . TYR A 1 200 ? 11.491 11.024 -28.970 1.00 86.06 200 TYR A C 1
ATOM 1641 O O . TYR A 1 200 ? 12.063 9.945 -28.817 1.00 86.06 200 TYR A O 1
ATOM 1649 N N . THR A 1 201 ? 11.902 12.121 -28.346 1.00 89.12 201 THR A N 1
ATOM 1650 C CA . THR A 1 201 ? 12.761 12.065 -27.162 1.00 89.12 201 THR A CA 1
ATOM 1651 C C . THR A 1 201 ? 11.992 11.468 -25.978 1.00 89.12 201 THR A C 1
ATOM 1653 O O . THR A 1 201 ? 10.761 11.497 -25.936 1.00 89.12 201 THR A O 1
ATOM 1656 N N . VAL A 1 202 ? 12.711 10.972 -24.964 1.00 88.69 202 VAL A N 1
ATOM 1657 C CA . VAL A 1 202 ? 12.093 10.466 -23.721 1.00 88.69 202 VAL A CA 1
ATOM 1658 C C . VAL A 1 202 ? 11.189 11.530 -23.082 1.00 88.69 202 VAL A C 1
ATOM 1660 O O . VAL A 1 202 ? 10.077 11.217 -22.669 1.00 88.69 202 VAL A O 1
ATOM 1663 N N . GLU A 1 203 ? 11.616 12.796 -23.076 1.00 91.12 203 GLU A N 1
ATOM 1664 C CA . GLU A 1 203 ? 10.831 13.911 -22.529 1.00 91.12 203 GLU A CA 1
ATOM 1665 C C . GLU A 1 203 ? 9.552 14.198 -23.334 1.00 91.12 203 GLU A C 1
ATOM 1667 O O . GLU A 1 203 ? 8.516 14.553 -22.769 1.00 91.12 203 GLU A O 1
ATOM 1672 N N . GLU A 1 204 ? 9.596 14.075 -24.662 1.00 93.56 204 GLU A N 1
ATOM 1673 C CA . GLU A 1 204 ? 8.403 14.213 -25.508 1.00 93.56 204 GLU A CA 1
ATOM 1674 C C . GLU A 1 204 ? 7.437 13.048 -25.296 1.00 93.56 204 GLU A C 1
ATOM 1676 O O . GLU A 1 204 ? 6.223 13.259 -25.242 1.00 93.56 204 GLU A O 1
ATOM 1681 N N . PHE A 1 205 ? 7.969 11.842 -25.102 1.00 93.56 205 PHE A N 1
ATOM 1682 C CA . PHE A 1 205 ? 7.177 10.655 -24.810 1.00 93.56 205 PHE A CA 1
ATOM 1683 C C . PHE A 1 205 ? 6.485 10.751 -23.438 1.00 93.56 205 PHE A C 1
ATOM 1685 O O . PHE A 1 205 ? 5.290 10.476 -23.341 1.00 93.56 205 PHE A O 1
ATOM 1692 N N . GLU A 1 206 ? 7.182 11.239 -22.403 1.00 92.88 206 GLU A N 1
ATOM 1693 C CA . GLU A 1 206 ? 6.607 11.548 -21.079 1.00 92.88 206 GLU A CA 1
ATOM 1694 C C . GLU A 1 206 ? 5.473 12.585 -21.167 1.00 92.88 206 GLU A C 1
ATOM 1696 O O . GLU A 1 206 ? 4.428 12.430 -20.534 1.00 92.88 206 GLU A O 1
ATOM 1701 N N . LYS A 1 207 ? 5.638 13.635 -21.985 1.00 94.06 207 LYS A N 1
ATOM 1702 C CA . LYS A 1 207 ? 4.590 14.651 -22.200 1.00 94.06 207 LYS A CA 1
ATOM 1703 C C . LYS A 1 207 ? 3.370 14.083 -22.919 1.00 94.06 207 LYS A C 1
ATOM 1705 O O . LYS A 1 207 ? 2.245 14.473 -22.609 1.00 94.06 207 LYS A O 1
ATOM 1710 N N . LYS A 1 208 ? 3.588 13.194 -23.890 1.00 95.19 208 LYS A N 1
ATOM 1711 C CA . LYS A 1 208 ? 2.519 12.548 -24.659 1.00 95.19 208 LYS A CA 1
ATOM 1712 C C . LYS A 1 208 ? 1.745 11.538 -23.812 1.00 95.19 208 LYS A C 1
ATOM 1714 O O . LYS A 1 208 ? 0.521 11.472 -23.916 1.00 95.19 208 LYS A O 1
ATOM 1719 N N . TYR A 1 209 ? 2.445 10.785 -22.966 1.00 95.50 209 TYR A N 1
ATOM 1720 C CA . TYR A 1 209 ? 1.882 9.718 -22.146 1.00 95.50 209 TYR A CA 1
ATOM 1721 C C . TYR A 1 209 ? 2.211 9.937 -20.661 1.00 95.50 209 TYR A C 1
ATOM 1723 O O . TYR A 1 209 ? 3.226 9.440 -20.183 1.00 95.50 209 TYR A O 1
ATOM 1731 N N . PRO A 1 210 ? 1.333 10.603 -19.887 1.00 91.62 210 PRO A N 1
ATOM 1732 C CA . PRO A 1 210 ? 1.604 10.937 -18.483 1.00 91.62 210 PRO A CA 1
ATOM 1733 C C . PRO A 1 210 ? 1.855 9.738 -17.558 1.00 91.62 210 PRO A C 1
ATOM 1735 O O . PRO A 1 210 ? 2.442 9.893 -16.491 1.00 91.62 210 PRO A O 1
ATOM 1738 N N . THR A 1 211 ? 1.387 8.548 -17.941 1.00 95.62 211 THR A N 1
ATOM 1739 C CA . THR A 1 211 ? 1.596 7.297 -17.201 1.00 95.62 211 THR A CA 1
ATOM 1740 C C . THR A 1 211 ? 2.870 6.562 -17.617 1.00 95.62 211 THR A C 1
ATOM 1742 O O . THR A 1 211 ? 3.202 5.537 -17.016 1.00 95.62 211 THR A O 1
ATOM 1745 N N . PHE A 1 212 ? 3.581 7.043 -18.643 1.00 96.56 212 PHE A N 1
ATOM 1746 C CA . PHE A 1 212 ? 4.911 6.550 -18.962 1.00 96.56 212 PHE A CA 1
ATOM 1747 C C . PHE A 1 212 ? 5.862 6.858 -17.808 1.00 96.56 212 PHE A C 1
ATOM 1749 O O . PHE A 1 212 ? 5.867 7.942 -17.231 1.00 96.56 212 PHE A O 1
ATOM 1756 N N . GLY A 1 213 ? 6.658 5.860 -17.458 1.00 95.69 213 GLY A N 1
ATOM 1757 C CA . GLY A 1 213 ? 7.649 5.957 -16.409 1.00 95.69 213 GLY A CA 1
ATOM 1758 C C . GLY A 1 213 ? 8.613 4.794 -16.503 1.00 95.69 213 GLY A C 1
ATOM 1759 O O . GLY A 1 213 ? 8.439 3.861 -17.297 1.00 95.69 213 GLY A O 1
ATOM 1760 N N . TYR A 1 214 ? 9.649 4.859 -15.690 1.00 96.19 214 TYR A N 1
ATOM 1761 C CA . TYR A 1 214 ? 10.720 3.885 -15.686 1.00 96.19 214 TYR A CA 1
ATOM 1762 C C . TYR A 1 214 ? 11.344 3.807 -14.307 1.00 96.19 214 TYR A C 1
ATOM 1764 O O . TYR A 1 214 ? 11.291 4.752 -13.525 1.00 96.19 214 TYR A O 1
ATOM 1772 N N . LYS A 1 215 ? 11.976 2.673 -14.021 1.00 95.94 215 LYS A N 1
ATOM 1773 C CA . LYS A 1 215 ? 12.590 2.421 -12.725 1.00 95.94 215 LYS A CA 1
ATOM 1774 C C . LYS A 1 215 ? 13.948 1.760 -12.876 1.00 95.94 215 LYS A C 1
ATOM 1776 O O . LYS A 1 215 ? 14.093 0.790 -13.618 1.00 95.94 215 LYS A O 1
ATOM 1781 N N . LEU A 1 216 ? 14.929 2.255 -12.123 1.00 95.19 216 LEU A N 1
ATOM 1782 C CA . LEU A 1 216 ? 16.150 1.505 -11.846 1.00 95.19 216 LEU A CA 1
ATOM 1783 C C . LEU A 1 216 ? 15.840 0.488 -10.742 1.00 95.19 216 LEU A C 1
ATOM 1785 O O . LEU A 1 216 ? 15.460 0.869 -9.630 1.00 95.19 216 LEU A O 1
ATOM 1789 N N . CYS A 1 217 ? 15.917 -0.797 -11.080 1.00 94.56 217 C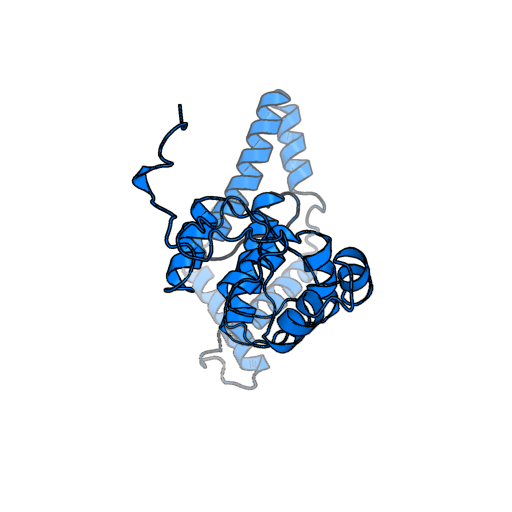YS A N 1
ATOM 1790 C CA . CYS A 1 217 ? 15.522 -1.873 -10.178 1.00 94.56 217 CYS A CA 1
ATOM 1791 C C . CYS A 1 217 ? 16.679 -2.281 -9.260 1.00 94.56 217 CYS A C 1
ATOM 1793 O O . CYS A 1 217 ? 17.833 -2.331 -9.681 1.00 94.56 217 CYS A O 1
ATOM 1795 N N . ASN A 1 218 ? 16.359 -2.625 -8.015 1.00 94.75 218 ASN A N 1
ATOM 1796 C CA . ASN A 1 218 ? 17.306 -3.255 -7.099 1.00 94.75 218 ASN A CA 1
ATOM 1797 C C . ASN A 1 218 ? 17.369 -4.781 -7.306 1.00 94.75 218 ASN A C 1
ATOM 1799 O O . ASN A 1 218 ? 16.600 -5.377 -8.062 1.00 94.75 218 ASN A O 1
ATOM 1803 N N . GLU A 1 219 ? 18.272 -5.443 -6.591 1.00 93.25 219 GLU A N 1
ATOM 1804 C CA . GLU A 1 219 ? 18.508 -6.886 -6.714 1.00 93.25 219 GLU A CA 1
ATOM 1805 C C . GLU A 1 219 ? 17.275 -7.746 -6.417 1.00 93.25 219 GLU A C 1
ATOM 1807 O O . GLU A 1 219 ? 17.004 -8.704 -7.143 1.00 93.25 219 GLU A O 1
ATOM 1812 N N . LYS A 1 220 ? 16.499 -7.394 -5.383 1.00 93.94 220 LYS A N 1
ATOM 1813 C CA . LYS A 1 220 ? 15.279 -8.127 -5.001 1.00 93.94 220 LYS A CA 1
ATOM 1814 C C . LYS A 1 220 ? 14.208 -7.998 -6.085 1.00 93.94 220 LYS A C 1
ATOM 1816 O O . LYS A 1 220 ? 13.464 -8.942 -6.351 1.00 93.94 220 LYS A O 1
ATOM 1821 N N . GLU A 1 221 ? 14.128 -6.835 -6.719 1.00 95.69 221 GLU A N 1
ATOM 1822 C CA . GLU A 1 221 ? 13.224 -6.565 -7.836 1.00 95.69 221 GLU A CA 1
ATOM 1823 C C . GLU A 1 221 ? 13.636 -7.352 -9.086 1.00 95.69 221 GLU A C 1
ATOM 1825 O O . GLU A 1 221 ? 12.804 -8.059 -9.656 1.00 95.69 221 GLU A O 1
ATOM 1830 N N . ILE A 1 222 ? 14.919 -7.340 -9.463 1.00 95.06 222 ILE A N 1
ATOM 1831 C CA . ILE A 1 222 ? 15.424 -8.141 -10.589 1.00 95.06 222 ILE A CA 1
ATOM 1832 C C . ILE A 1 222 ? 15.234 -9.642 -10.346 1.00 95.06 222 ILE A C 1
ATOM 1834 O O . ILE A 1 222 ? 14.842 -10.369 -11.263 1.00 95.06 222 ILE A O 1
ATOM 1838 N N . GLU A 1 223 ? 15.422 -10.124 -9.115 1.00 93.75 223 GLU A N 1
ATOM 1839 C CA . GLU A 1 223 ? 15.156 -11.521 -8.772 1.00 93.75 223 GLU A CA 1
ATOM 1840 C C . GLU A 1 223 ? 13.692 -11.911 -9.043 1.00 93.75 223 GLU A C 1
ATOM 1842 O O . GLU A 1 223 ? 13.427 -12.988 -9.592 1.00 93.75 223 GLU A O 1
ATOM 1847 N N . LYS A 1 224 ? 12.738 -11.034 -8.701 1.00 95.19 224 LYS A N 1
ATOM 1848 C CA . LYS A 1 224 ? 11.314 -11.224 -9.011 1.00 95.19 224 LYS A CA 1
ATOM 1849 C C . LYS A 1 224 ? 11.066 -11.184 -10.521 1.00 95.19 224 LYS A C 1
ATOM 1851 O O . LYS A 1 224 ? 10.457 -12.113 -11.054 1.00 95.19 224 LYS A O 1
ATOM 1856 N N . LEU A 1 225 ? 11.584 -10.176 -11.227 1.00 95.19 225 LEU A N 1
ATOM 1857 C CA . LEU A 1 225 ? 11.374 -10.024 -12.672 1.00 95.19 225 LEU A CA 1
ATOM 1858 C C . LEU A 1 225 ? 11.954 -11.197 -13.471 1.00 95.19 225 LEU A C 1
ATOM 1860 O O . LEU A 1 225 ? 11.325 -11.658 -14.421 1.00 95.19 225 LEU A O 1
ATOM 1864 N N . ARG A 1 226 ? 13.090 -11.771 -13.063 1.00 92.50 226 ARG A N 1
ATOM 1865 C CA . ARG A 1 226 ? 13.689 -12.939 -13.733 1.00 92.50 226 ARG A CA 1
ATOM 1866 C C . ARG A 1 226 ? 12.769 -14.167 -13.742 1.00 92.50 226 ARG A C 1
ATOM 1868 O O . ARG A 1 226 ? 12.839 -14.977 -14.666 1.00 92.50 226 ARG A O 1
ATOM 1875 N N . LYS A 1 227 ? 11.881 -14.310 -12.749 1.00 92.81 227 LYS A N 1
ATOM 1876 C CA . LYS A 1 227 ? 10.883 -15.398 -12.706 1.00 92.81 227 LYS A CA 1
ATOM 1877 C C . LYS A 1 227 ? 9.830 -15.245 -13.811 1.00 92.81 227 LYS A C 1
ATOM 1879 O O . LYS A 1 227 ? 9.338 -16.244 -14.332 1.00 92.81 227 LYS A O 1
ATOM 1884 N N . VAL A 1 228 ? 9.535 -14.004 -14.193 1.00 94.00 228 VAL A N 1
ATOM 1885 C CA . VAL A 1 228 ? 8.519 -13.629 -15.186 1.00 94.00 228 VAL A CA 1
ATOM 1886 C C . VAL A 1 228 ? 9.116 -13.500 -16.600 1.00 94.00 228 VAL A C 1
ATOM 1888 O O . VAL A 1 228 ? 8.486 -13.886 -17.592 1.00 94.00 228 VAL A O 1
ATOM 1891 N N . TYR A 1 229 ? 10.365 -13.037 -16.698 1.00 93.06 229 TYR A N 1
ATOM 1892 C CA . TYR A 1 229 ? 11.111 -12.815 -17.939 1.00 93.06 229 TYR A CA 1
ATOM 1893 C C . TYR A 1 229 ? 12.290 -13.788 -18.078 1.00 93.06 229 TYR A C 1
ATOM 1895 O O . TYR A 1 229 ? 13.453 -13.405 -17.978 1.00 93.06 229 TYR A O 1
ATOM 1903 N N . LYS A 1 230 ? 11.998 -15.059 -18.385 1.00 87.69 230 LYS A N 1
ATOM 1904 C CA . LYS A 1 230 ? 12.984 -16.165 -18.429 1.00 87.69 230 LYS A CA 1
ATOM 1905 C C . LYS A 1 230 ? 14.199 -15.949 -19.349 1.00 87.69 230 LYS A C 1
ATOM 1907 O O . LYS A 1 230 ? 15.197 -16.651 -19.215 1.00 87.69 230 LYS A O 1
ATOM 1912 N N . HIS A 1 231 ? 14.112 -15.028 -20.307 1.00 87.12 231 HIS A N 1
ATOM 1913 C CA . HIS A 1 231 ? 15.168 -14.756 -21.287 1.00 87.12 231 HIS A CA 1
ATOM 1914 C C . HIS A 1 231 ? 15.901 -13.420 -21.075 1.00 87.12 231 HIS A C 1
ATOM 1916 O O . HIS A 1 231 ? 16.797 -13.117 -21.862 1.00 87.12 231 HIS A O 1
ATOM 1922 N N . HIS A 1 232 ? 15.565 -12.666 -20.024 1.00 88.94 232 HIS A N 1
ATOM 1923 C CA . HIS A 1 232 ? 16.179 -11.377 -19.680 1.00 88.94 232 HIS A CA 1
ATOM 1924 C C . HIS A 1 232 ? 17.112 -11.509 -18.463 1.00 88.94 232 HIS A C 1
ATOM 1926 O O . HIS A 1 232 ? 17.116 -12.543 -17.792 1.00 88.94 232 HIS A O 1
ATOM 1932 N N . PHE A 1 233 ? 17.916 -10.471 -18.197 1.00 88.88 233 PHE A N 1
ATOM 1933 C CA . PHE A 1 233 ? 18.797 -10.374 -17.020 1.00 88.88 233 PHE A CA 1
ATOM 1934 C C . PHE A 1 233 ? 19.808 -11.529 -16.880 1.00 88.88 233 PHE A C 1
ATOM 1936 O O . PHE A 1 233 ? 20.079 -12.021 -15.783 1.00 88.88 233 PHE A O 1
ATOM 1943 N N . LYS A 1 234 ? 20.360 -12.019 -17.999 1.00 85.06 234 LYS A N 1
ATOM 1944 C CA . LYS A 1 234 ? 21.205 -13.231 -18.024 1.00 85.06 234 LYS A CA 1
ATOM 1945 C C . LYS A 1 234 ? 22.513 -13.086 -17.242 1.00 85.06 234 LYS A C 1
ATOM 1947 O O . LYS A 1 234 ? 23.060 -14.099 -16.807 1.00 85.06 234 LYS A O 1
ATOM 1952 N N . ALA A 1 235 ? 23.010 -11.862 -17.071 1.00 85.50 235 ALA A N 1
ATOM 1953 C CA . ALA A 1 235 ? 24.224 -11.597 -16.307 1.00 85.50 235 ALA A CA 1
ATOM 1954 C C . ALA A 1 235 ? 23.971 -11.473 -14.794 1.00 85.50 235 ALA A C 1
ATOM 1956 O O . ALA A 1 235 ? 24.926 -11.494 -14.017 1.00 85.50 235 ALA A O 1
ATOM 1957 N N . PHE A 1 236 ? 22.710 -11.383 -14.353 1.00 86.69 236 PHE A N 1
ATOM 1958 C CA . PHE A 1 236 ? 22.370 -11.273 -12.937 1.00 86.69 236 PHE A CA 1
ATOM 1959 C C . PHE A 1 236 ? 22.626 -12.595 -12.192 1.00 86.69 236 PHE A C 1
ATOM 1961 O O . PHE A 1 236 ? 21.938 -13.604 -12.399 1.00 86.69 236 PHE A O 1
ATOM 1968 N N . LYS A 1 237 ? 23.613 -12.579 -11.289 1.00 82.19 237 LYS A N 1
ATOM 1969 C CA . LYS A 1 237 ? 23.976 -13.697 -10.407 1.00 82.19 237 LYS A CA 1
ATOM 1970 C C . LYS A 1 237 ? 23.817 -13.279 -8.947 1.00 82.19 237 LYS A C 1
ATOM 1972 O O . LYS A 1 237 ? 24.496 -12.363 -8.501 1.00 82.19 237 LYS A O 1
ATOM 1977 N N . ILE A 1 238 ? 22.984 -14.006 -8.201 1.00 69.38 238 ILE A N 1
ATOM 1978 C CA . ILE A 1 238 ? 22.681 -13.741 -6.779 1.00 69.38 238 ILE A CA 1
ATOM 1979 C C . ILE A 1 238 ? 23.956 -13.758 -5.912 1.00 69.38 238 ILE A C 1
ATOM 1981 O O . ILE A 1 238 ? 24.068 -13.023 -4.939 1.00 69.38 238 ILE A O 1
ATOM 1985 N N . GLU A 1 239 ? 24.944 -14.576 -6.274 1.00 64.75 239 GLU A N 1
ATOM 1986 C CA . GLU A 1 239 ? 26.202 -14.732 -5.529 1.00 64.75 239 GLU A CA 1
ATOM 1987 C C . GLU A 1 239 ? 27.122 -13.504 -5.602 1.00 64.75 239 GLU A C 1
ATOM 1989 O O . GLU A 1 239 ? 27.949 -13.313 -4.714 1.00 64.75 239 GLU A O 1
ATOM 1994 N N . ASN A 1 240 ? 26.965 -12.652 -6.619 1.00 59.81 240 ASN A N 1
ATOM 1995 C CA . ASN A 1 240 ? 27.854 -11.511 -6.847 1.00 59.81 240 ASN A CA 1
ATOM 1996 C C . ASN A 1 240 ? 27.517 -10.282 -5.990 1.00 59.81 240 ASN A C 1
ATOM 1998 O O . ASN A 1 240 ? 28.330 -9.364 -5.932 1.00 59.81 240 ASN A O 1
ATOM 2002 N N . TYR A 1 241 ? 26.352 -10.264 -5.337 1.00 56.97 241 TYR A N 1
ATOM 2003 C CA . TYR A 1 241 ? 25.828 -9.068 -4.673 1.00 56.97 241 TYR A CA 1
ATOM 2004 C C . TYR A 1 241 ? 25.444 -9.273 -3.198 1.00 56.97 241 TYR A C 1
ATOM 2006 O O . TYR A 1 241 ? 25.025 -8.349 -2.513 1.00 56.97 241 TYR A O 1
ATOM 2014 N N . LYS A 1 242 ? 25.698 -10.464 -2.637 1.00 49.12 242 LYS A N 1
ATOM 2015 C CA . LYS A 1 242 ? 25.660 -10.678 -1.181 1.00 49.12 242 LYS A CA 1
ATOM 2016 C C . LYS A 1 242 ? 26.872 -10.033 -0.493 1.00 49.12 242 LYS A C 1
ATOM 2018 O O . LYS A 1 242 ? 27.742 -10.762 -0.021 1.00 49.12 242 LYS A O 1
ATOM 2023 N N . ARG A 1 243 ? 26.964 -8.702 -0.428 1.00 48.22 243 ARG A N 1
ATOM 2024 C CA . ARG A 1 243 ? 27.820 -7.995 0.545 1.00 48.22 243 ARG A CA 1
ATOM 2025 C C . ARG A 1 243 ? 27.158 -6.692 0.980 1.00 48.22 243 ARG A C 1
ATOM 2027 O O . ARG A 1 243 ? 26.694 -5.944 0.136 1.00 48.22 243 ARG A O 1
ATOM 2034 N N . GLU A 1 244 ? 27.219 -6.463 2.292 1.00 43.47 244 GLU A N 1
ATOM 2035 C CA . GLU A 1 244 ? 26.788 -5.272 3.046 1.00 43.47 244 GLU A CA 1
ATOM 2036 C C . GLU A 1 244 ? 25.371 -5.319 3.645 1.00 43.47 244 GLU A C 1
ATOM 2038 O O . GLU A 1 244 ? 24.558 -4.421 3.478 1.00 43.47 244 GLU A O 1
ATOM 2043 N N . GLU A 1 245 ? 25.114 -6.347 4.458 1.00 40.56 245 GLU A N 1
ATOM 2044 C CA . GLU A 1 245 ? 24.402 -6.130 5.725 1.00 40.56 245 GLU A CA 1
ATOM 2045 C C . GLU A 1 245 ? 25.405 -6.427 6.850 1.00 40.56 245 GLU A C 1
ATOM 2047 O O . GLU A 1 245 ? 25.661 -7.586 7.187 1.00 40.56 245 GLU A O 1
ATOM 2052 N N . GLY A 1 246 ? 26.057 -5.367 7.330 1.00 35.06 246 GLY A N 1
ATOM 2053 C CA . GLY A 1 246 ? 26.915 -5.326 8.512 1.00 35.06 246 GLY A CA 1
ATOM 2054 C C . GLY A 1 246 ? 26.491 -4.161 9.389 1.00 35.06 246 GLY A C 1
ATOM 2055 O O . GLY A 1 246 ? 26.155 -3.106 8.807 1.00 35.06 246 GLY A O 1
#

Radius of gyration: 27.77 Å; chains: 1; bounding box: 69×35×71 Å

Sequence (246 aa):
MAYTRETQKLIYWLFTSYSNFREGREPEASPTPYHLYEAKKELKKKYIKATGYKPNKKPLEEFLKVLVDTVDLETFNKLSKAYIKSIQDFSINHEDFSLCLSLISQEKANSLVEFMFDFLLENNIPMRQELIDLYSKTQNDRYIFALLLHKKCCVCGKEITGPHHVDRVGTSGYKNDTGLDKRLSPLCPYHHAEIEDGEYTVEEFEKKYPTFGYKLCNEKEIEKLRKVYKHHFKAFKIENYKREEG

pLDDT: mean 89.24, std 11.21, range [35.06, 98.06]